Protein 4CDP (pdb70)

InterPro domains:
  IPR007845 Haemin-degrading HemS/ChuX domain [PF05171] (27-155)
  IPR007845 Haemin-degrading HemS/ChuX domain [PF05171] (204-335)
  IPR053733 Heme Transport and Utilization Superfamily [G3DSA:3.40.1570.10] (7-278)
  IPR053733 Heme Transport and Utilization Superfamily [G3DSA:3.40.1570.10] (80-331)
  IPR053733 Heme Transport and Utilization Superfamily [SSF144064] (2-336)

CATH classification: 3.40.1570.10 (+1 more: 3.40.1570.10)

Solvent-accessible surface area: 15833 Å² total; per-residue (Å²): 80,45,111,104,51,35,61,103,28,89,78,12,31,150,121,33,118,74,95,59,20,43,58,0,1,46,84,27,140,28,119,11,0,55,1,3,46,5,5,21,121,62,30,1,90,26,5,104,48,82,28,82,79,0,0,54,13,0,86,67,0,27,50,0,75,0,34,0,38,9,95,42,0,15,0,31,1,39,10,46,0,47,69,37,96,10,128,48,123,42,3,51,0,63,24,77,124,35,0,3,0,57,0,86,16,132,59,21,51,8,14,0,7,4,86,30,138,56,124,76,34,100,89,35,0,0,8,1,1,1,78,22,0,32,7,1,1,25,0,34,17,32,154,107,10,72,82,80,14,2,67,125,5,16,87,137,9,48,22,147,125,39,76,101,37,133,53,131,91,96,151,164,38,81,38,86,55,0,38,114,58,0,111,74,16,81,53,38,156,75,4,152,81,3,9,66,145,43,134,24,82,49,33,93,0,2,102,56,10,40,103,70,12,1,12,106,10,60,64,50,0,0,31,73,1,0,102,34,0,75,129,71,38,16,43,0,40,0,41,0,16,34,96,0,0,28,0,3,11,8,7,55,1,94,34,39,50,110,110,168,60,69,16,4,0,81,20,106,66,3,25,1,47,0,44,65,154,11,11,18,34,0,12,0,0,52,4,21,14,107,40,36,94,10,3,0,0,0,0,3,4,165,106,35,42,54,0,2,23,0,21,6,36,76,70,94,71,72,109,16,43,82,61,0,77,142,8,2,62,92,18,60,138

Radius of gyration: 20.53 Å; Cα contacts (8 Å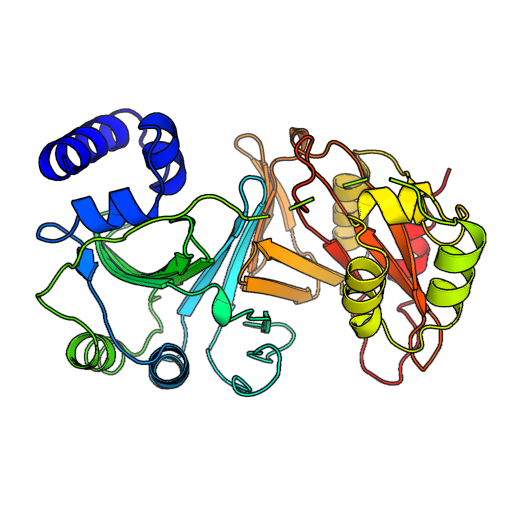, |Δi|>4): 690; chains: 1; bounding box: 56×44×48 Å

Structure (mmCIF, N/CA/C/O backbone):
data_4CDP
#
_entry.id   4CDP
#
_cell.length_a   106.487
_cell.length_b   106.487
_cell.length_c   90.229
_cell.angle_alpha   90.00
_cell.angle_beta   90.00
_cell.angle_gamma   120.00
#
_symmetry.space_group_name_H-M   'H 3'
#
loop_
_entity.id
_entity.type
_entity.pdbx_description
1 polymer 'PUTATIVE HEME/HEMOGLOBIN TRANSPORT PROTEIN'
2 non-polymer 'FORMIC ACID'
3 non-polymer 'PROTOPORPHYRIN IX CONTAINING FE'
4 non-polymer 1,2-ETHANEDIOL
5 water water
#
loop_
_atom_site.group_PDB
_atom_site.id
_atom_site.type_symbol
_atom_site.label_atom_id
_atom_site.label_alt_id
_atom_site.label_comp_id
_atom_site.label_asym_id
_atom_site.label_entity_id
_atom_site.label_seq_id
_atom_site.pdbx_PDB_ins_code
_atom_site.Cartn_x
_atom_site.Cartn_y
_atom_site.Cartn_z
_atom_site.occupancy
_atom_site.B_iso_or_equiv
_atom_site.auth_seq_id
_atom_site.auth_comp_id
_atom_site.auth_asym_id
_atom_site.auth_atom_id
_atom_site.pdbx_PDB_model_num
ATOM 1 N N . GLY A 1 11 ? 0.632 -29.239 11.196 1.00 39.40 -1 GLY A N 1
ATOM 2 C CA . GLY A 1 11 ? 2.037 -28.761 11.218 1.00 36.79 -1 GLY A CA 1
ATOM 3 C C . GLY A 1 11 ? 2.277 -27.558 10.314 1.00 42.52 -1 GLY A C 1
ATOM 4 O O . GLY A 1 11 ? 2.318 -26.391 10.769 1.00 38.97 -1 GLY A O 1
ATOM 5 N N . SER A 1 12 ? 2.464 -27.837 9.032 1.00 54.20 0 SER A N 1
ATOM 6 C CA . SER A 1 12 ? 2.955 -26.813 8.128 1.00 56.60 0 SER A CA 1
ATOM 7 C C . SER A 1 12 ? 1.852 -25.912 7.565 1.00 36.70 0 SER A C 1
ATOM 8 O O . SER A 1 12 ? 2.089 -24.742 7.334 1.00 34.92 0 SER A O 1
ATOM 11 N N . MET A 1 13 ? 0.608 -26.391 7.500 1.00 31.62 1 MET A N 1
ATOM 12 C CA . MET A 1 13 ? -0.466 -25.460 7.173 1.00 48.92 1 MET A CA 1
ATOM 13 C C . MET A 1 13 ? -0.560 -24.479 8.311 1.00 39.93 1 MET A C 1
ATOM 14 O O . MET A 1 13 ? -0.498 -23.267 8.083 1.00 37.49 1 MET A O 1
ATOM 19 N N . ASN A 1 14 ? -0.553 -24.973 9.549 1.00 33.89 2 ASN A N 1
ATOM 20 C CA . ASN A 1 14 ? -0.693 -24.021 10.636 1.00 31.10 2 ASN A CA 1
ATOM 21 C C . ASN A 1 14 ? 0.462 -23.034 10.636 1.00 26.28 2 ASN A C 1
ATOM 22 O O . ASN A 1 14 ? 0.250 -21.840 10.872 1.00 30.54 2 ASN A O 1
ATOM 27 N N . HIS A 1 15 ? 1.674 -23.494 10.302 1.00 23.11 3 HIS A N 1
ATOM 28 C CA . HIS A 1 15 ? 2.812 -22.593 10.232 1.00 23.52 3 HIS A CA 1
ATOM 29 C C . HIS A 1 15 ? 2.632 -21.548 9.152 1.00 24.45 3 HIS A C 1
ATOM 30 O O . HIS A 1 15 ? 2.982 -20.408 9.366 1.00 23.11 3 HIS A O 1
ATOM 37 N N . TYR A 1 16 ? 2.110 -21.947 7.993 1.00 21.71 4 TYR A N 1
ATOM 38 C CA . TYR A 1 16 ? 1.887 -20.988 6.917 1.00 20.49 4 TYR A CA 1
ATOM 39 C C . TYR A 1 16 ? 0.907 -19.853 7.308 1.00 20.62 4 TYR A C 1
ATOM 40 O O . TYR A 1 16 ? 1.220 -18.665 7.145 1.00 20.61 4 TYR A O 1
ATOM 49 N N . THR A 1 17 ? -0.238 -20.247 7.870 1.00 23.50 5 THR A N 1
ATOM 50 C CA . THR A 1 17 ? -1.258 -19.342 8.368 1.00 27.02 5 THR A CA 1
ATOM 51 C C . THR A 1 17 ? -0.679 -18.392 9.399 1.00 20.86 5 THR A C 1
ATOM 52 O O . THR A 1 17 ? -0.972 -17.172 9.413 1.00 24.69 5 THR A O 1
ATOM 56 N N . ARG A 1 18 ? 0.047 -18.967 10.352 1.00 22.62 6 ARG A N 1
ATOM 57 C CA . ARG A 1 18 ? 0.597 -18.166 11.415 1.00 18.93 6 ARG A CA 1
ATOM 58 C C . ARG A 1 18 ? 1.611 -17.169 10.875 1.00 19.34 6 ARG A C 1
ATOM 59 O O . ARG A 1 18 ? 1.692 -16.025 11.358 1.00 22.51 6 ARG A O 1
ATOM 67 N N . TRP A 1 19 ? 2.425 -17.605 9.907 1.00 21.13 7 TRP A N 1
ATOM 68 C CA . TRP A 1 19 ? 3.361 -16.690 9.242 1.00 19.70 7 TRP A CA 1
ATOM 69 C C . TRP A 1 19 ? 2.587 -15.544 8.560 1.00 20.19 7 TRP A C 1
ATOM 70 O O . TRP A 1 19 ? 2.997 -14.402 8.705 1.00 22.89 7 TRP A O 1
ATOM 81 N N . LEU A 1 20 ? 1.453 -15.832 7.915 1.00 20.29 8 LEU A N 1
ATOM 82 C CA . LEU A 1 20 ? 0.668 -14.736 7.266 1.00 25.00 8 LEU A CA 1
ATOM 83 C C . LEU A 1 20 ? 0.167 -13.757 8.326 1.00 25.39 8 LEU A C 1
ATOM 84 O O . LEU A 1 20 ? 0.230 -12.548 8.143 1.00 26.35 8 LEU A O 1
ATOM 89 N N . GLU A 1 21 ? -0.294 -14.282 9.454 1.00 24.94 9 GLU A N 1
ATOM 90 C CA . GLU A 1 21 ? -0.743 -13.433 10.567 1.00 27.12 9 GLU A CA 1
ATOM 91 C C . GLU A 1 21 ? 0.391 -12.576 11.107 1.00 25.18 9 GLU A C 1
ATOM 92 O O . GLU A 1 21 ? 0.229 -11.375 11.343 1.00 30.09 9 GLU A O 1
ATOM 98 N N . LEU A 1 22 ? 1.528 -13.210 11.400 1.00 26.47 10 LEU A N 1
ATOM 99 C CA . LEU A 1 22 ? 2.620 -12.503 12.053 1.00 22.98 10 LEU A CA 1
ATOM 100 C C . LEU A 1 22 ? 3.258 -11.472 11.128 1.00 27.96 10 LEU A C 1
ATOM 101 O O . LEU A 1 22 ? 3.742 -10.430 11.587 1.00 29.73 10 LEU A O 1
ATOM 106 N N . LYS A 1 23 ? 3.259 -11.762 9.830 1.00 27.04 11 LYS A N 1
ATOM 107 C CA . LYS A 1 23 ? 3.824 -10.850 8.833 1.00 28.92 11 LYS A CA 1
ATOM 108 C C . LYS A 1 23 ? 2.997 -9.560 8.748 1.00 37.93 11 LYS A C 1
ATOM 109 O O . LYS A 1 23 ? 3.562 -8.461 8.729 1.00 38.51 11 LYS A O 1
ATOM 111 N N . GLU A 1 24 ? 1.670 -9.704 8.797 1.00 33.66 12 GLU A N 1
ATOM 112 C CA . GLU A 1 24 ? 0.705 -8.580 8.745 1.00 37.44 12 GLU A CA 1
ATOM 113 C C . GLU A 1 24 ? 0.863 -7.738 10.004 1.00 46.33 12 GLU A C 1
ATOM 114 O O . GLU A 1 24 ? 0.759 -6.488 9.971 1.00 52.38 12 GLU A O 1
ATOM 120 N N . GLN A 1 25 ? 1.081 -8.425 11.124 1.00 34.53 13 GLN A N 1
ATOM 121 C CA . GLN A 1 25 ? 1.230 -7.743 12.411 1.00 37.14 13 GLN A CA 1
ATOM 122 C C . GLN A 1 25 ? 2.593 -7.074 12.560 1.00 42.11 13 GLN A C 1
ATOM 123 O O . GLN A 1 25 ? 2.743 -6.148 13.351 1.00 51.88 13 GLN A O 1
ATOM 129 N N . ASN A 1 26 ? 3.592 -7.587 11.846 1.00 39.32 14 ASN A N 1
ATOM 130 C CA . ASN A 1 26 ? 4.976 -7.143 12.012 1.00 40.11 14 ASN A CA 1
ATOM 131 C C . ASN A 1 26 ? 5.617 -6.826 10.652 1.00 45.23 14 ASN A C 1
ATOM 132 O O . ASN A 1 26 ? 6.564 -7.491 10.241 1.00 37.58 14 ASN A O 1
ATOM 137 N N . PRO A 1 27 ? 5.115 -5.797 9.951 1.00 60.93 15 PRO A N 1
ATOM 138 C CA . PRO A 1 27 ? 5.567 -5.548 8.576 1.00 62.86 15 PRO A CA 1
ATOM 139 C C . PRO A 1 27 ? 7.048 -5.230 8.466 1.00 53.09 15 PRO A C 1
ATOM 140 O O . PRO A 1 27 ? 7.629 -5.326 7.384 1.00 57.21 15 PRO A O 1
ATOM 144 N N . GLY A 1 28 ? 7.652 -4.853 9.585 1.00 52.67 16 GLY A N 1
ATOM 145 C CA . GLY A 1 28 ? 9.061 -4.547 9.597 1.00 66.47 16 GLY A CA 1
ATOM 146 C C . GLY A 1 28 ? 9.957 -5.766 9.738 1.00 45.75 16 GLY A C 1
ATOM 147 O O . GLY A 1 28 ? 11.180 -5.685 9.586 1.00 47.08 16 GLY A O 1
ATOM 148 N N . LYS A 1 29 ? 9.348 -6.913 9.997 1.00 36.95 17 LYS A N 1
ATOM 149 C CA . LYS A 1 29 ? 10.122 -8.129 10.294 1.00 29.77 17 LYS A CA 1
ATOM 150 C C . LYS A 1 29 ? 10.131 -9.081 9.117 1.00 28.09 17 LYS A C 1
ATOM 151 O O . LYS A 1 29 ? 9.162 -9.152 8.365 1.00 37.35 17 LYS A O 1
ATOM 157 N N . TYR A 1 30 ? 11.236 -9.803 8.957 1.00 29.60 18 TYR A N 1
ATOM 158 C CA . TYR A 1 30 ? 11.397 -10.672 7.817 1.00 27.91 18 TYR A CA 1
ATOM 159 C C . TYR A 1 30 ? 11.211 -12.140 8.191 1.00 23.88 18 TYR A C 1
ATOM 160 O O . TYR A 1 30 ? 10.980 -12.470 9.360 1.00 21.76 18 TYR A O 1
ATOM 162 N N . ALA A 1 31 ? 11.304 -13.015 7.190 1.00 19.37 19 ALA A N 1
ATOM 163 C CA . ALA A 1 31 ? 11.048 -14.431 7.363 1.00 18.29 19 ALA A CA 1
ATOM 164 C C . ALA A 1 31 ? 11.866 -15.048 8.509 1.00 19.13 19 ALA A C 1
ATOM 165 O O . ALA A 1 31 ? 11.324 -15.805 9.307 1.00 17.56 19 ALA A O 1
ATOM 167 N N . ARG A 1 32 ? 13.146 -14.687 8.616 1.00 17.00 20 ARG A N 1
ATOM 168 C CA . ARG A 1 32 ? 13.984 -15.253 9.669 1.00 17.10 20 ARG A CA 1
ATOM 169 C C . ARG A 1 32 ? 13.434 -14.871 11.042 1.00 17.82 20 ARG A C 1
ATOM 170 O O . ARG A 1 32 ? 13.385 -15.693 11.954 1.00 17.11 20 ARG A O 1
ATOM 178 N N . ASP A 1 33 ? 13.055 -13.606 11.192 1.00 19.61 21 ASP A N 1
ATOM 179 C CA . ASP A 1 33 ? 12.527 -13.119 12.470 1.00 19.56 21 ASP A CA 1
ATOM 180 C C . ASP A 1 33 ? 11.200 -13.752 12.828 1.00 18.44 21 ASP A C 1
ATOM 181 O O . ASP A 1 33 ? 10.934 -14.058 14.001 1.00 18.76 21 ASP A O 1
ATOM 186 N N . ILE A 1 34 ? 10.360 -13.964 11.822 1.00 16.60 22 ILE A N 1
ATOM 187 C CA . ILE A 1 34 ? 9.049 -14.595 12.090 1.00 17.96 22 ILE A CA 1
ATOM 188 C C . ILE A 1 34 ? 9.163 -16.077 12.415 1.00 18.30 22 ILE A C 1
ATOM 189 O O . ILE A 1 34 ? 8.513 -16.563 13.329 1.00 17.77 22 ILE A O 1
ATOM 194 N N . ALA A 1 35 ? 10.077 -16.757 11.741 1.00 16.66 23 ALA A N 1
ATOM 195 C CA . ALA A 1 35 ? 10.419 -18.144 12.121 1.00 15.25 23 ALA A CA 1
ATOM 196 C C . ALA A 1 35 ? 10.875 -18.160 13.573 1.00 16.54 23 ALA A C 1
ATOM 197 O O . ALA A 1 35 ? 10.446 -19.013 14.357 1.00 16.20 23 ALA A O 1
ATOM 199 N N . GLY A 1 36 ? 11.717 -17.182 13.945 1.00 17.09 24 GLY A N 1
ATOM 200 C CA . GLY A 1 36 ? 12.134 -17.069 15.333 1.00 18.78 24 GLY A CA 1
ATOM 201 C C . GLY A 1 36 ? 10.980 -16.889 16.313 1.00 17.02 24 GLY A C 1
ATOM 202 O O . GLY A 1 36 ? 10.971 -17.508 17.391 1.00 18.42 24 GLY A O 1
ATOM 203 N N . LEU A 1 37 ? 10.007 -16.027 15.962 1.00 17.94 25 LEU A N 1
ATOM 204 C CA . LEU A 1 37 ? 8.856 -15.791 16.836 1.00 20.20 25 LEU A CA 1
ATOM 205 C C . LEU A 1 37 ? 8.038 -17.081 16.986 1.00 17.59 25 LEU A C 1
ATOM 206 O O . LEU A 1 37 ? 7.387 -17.300 18.008 1.00 20.63 25 LEU A O 1
ATOM 211 N N . MET A 1 38 ? 8.072 -17.921 15.962 1.00 17.44 26 MET A N 1
ATOM 212 C CA . MET A 1 38 ? 7.322 -19.172 15.963 1.00 16.67 26 MET A CA 1
ATOM 213 C C . MET A 1 38 ? 8.108 -20.320 16.586 1.00 18.76 26 MET A C 1
ATOM 214 O O . MET A 1 38 ? 7.601 -21.452 16.633 1.00 17.92 26 MET A O 1
ATOM 219 N N . ASN A 1 39 ? 9.374 -20.057 16.941 1.00 15.66 27 ASN A N 1
ATOM 220 C CA . ASN A 1 39 ? 10.243 -21.101 17.521 1.00 15.98 27 ASN A CA 1
ATOM 221 C C . ASN A 1 39 ? 10.459 -22.254 16.577 1.00 15.28 27 ASN A C 1
ATOM 222 O O . ASN A 1 39 ? 10.612 -23.413 17.011 1.00 16.53 27 ASN A O 1
ATOM 227 N N . ILE A 1 40 ? 10.539 -21.937 15.283 1.00 14.59 28 ILE A N 1
ATOM 228 C CA . ILE A 1 40 ? 10.856 -22.930 14.265 1.00 14.01 28 ILE A CA 1
ATOM 229 C C . ILE A 1 40 ? 12.073 -22.462 13.461 1.00 13.66 28 ILE A C 1
ATOM 230 O O . ILE A 1 40 ? 12.493 -21.284 13.547 1.00 15.73 28 ILE A O 1
ATOM 235 N N . ARG A 1 41 ? 12.733 -23.403 12.786 1.00 15.09 29 ARG A N 1
ATOM 236 C CA . ARG A 1 41 ? 13.883 -23.036 11.966 1.00 13.73 29 ARG A CA 1
ATOM 237 C C . ARG A 1 41 ? 13.405 -22.433 10.665 1.00 12.99 29 ARG A C 1
ATOM 238 O O . ARG A 1 41 ? 12.314 -22.738 10.204 1.00 14.27 29 ARG A O 1
ATOM 246 N N . GLU A 1 42 ? 14.217 -21.588 10.044 1.00 12.90 30 GLU A N 1
ATOM 247 C CA . GLU A 1 42 ? 13.737 -20.880 8.853 1.00 13.69 30 GLU A CA 1
ATOM 248 C C . GLU A 1 42 ? 13.431 -21.863 7.703 1.00 13.65 30 GLU A C 1
ATOM 249 O O . GLU A 1 42 ? 12.505 -21.612 6.908 1.00 14.46 30 GLU A O 1
ATOM 255 N N . ALA A 1 43 ? 14.187 -22.965 7.583 1.00 14.05 31 ALA A N 1
ATOM 256 C CA . ALA A 1 43 ? 13.910 -23.925 6.520 1.00 14.18 31 ALA A CA 1
ATOM 257 C C . ALA A 1 43 ? 12.478 -24.498 6.720 1.00 12.91 31 ALA A C 1
ATOM 258 O O . ALA A 1 43 ? 11.807 -24.857 5.727 1.00 14.40 31 ALA A O 1
ATOM 260 N N . GLU A 1 44 ? 12.007 -24.581 7.971 1.00 13.59 32 GLU A N 1
ATOM 261 C CA . GLU A 1 44 ? 10.645 -25.086 8.242 1.00 13.55 32 GLU A CA 1
ATOM 262 C C . GLU A 1 44 ? 9.604 -24.087 7.755 1.00 13.99 32 GLU A C 1
ATOM 263 O O . GLU A 1 44 ? 8.497 -24.482 7.340 1.00 15.35 32 GLU A 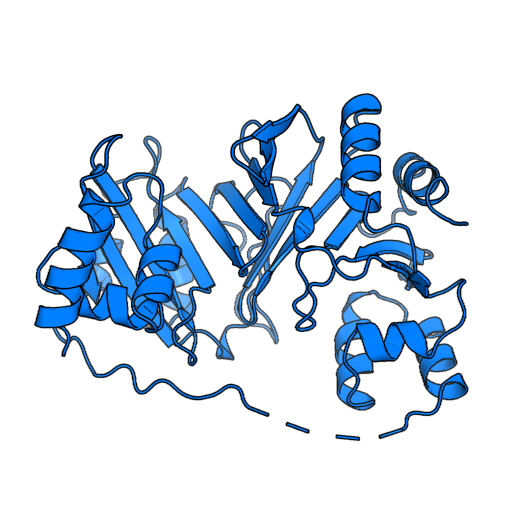O 1
ATOM 269 N N . LEU A 1 45 ? 9.935 -22.807 7.781 1.00 14.02 33 LEU A N 1
ATOM 270 C CA . LEU A 1 45 ? 8.994 -21.798 7.265 1.00 14.88 33 LEU A CA 1
ATOM 271 C C . LEU A 1 45 ? 8.957 -21.845 5.734 1.00 14.38 33 LEU A C 1
ATOM 272 O O . LEU A 1 45 ? 7.882 -21.823 5.129 1.00 15.94 33 LEU A O 1
ATOM 277 N N . ALA A 1 46 ? 10.125 -21.996 5.102 1.00 14.30 34 ALA A N 1
ATOM 278 C CA . ALA A 1 46 ? 10.158 -22.202 3.658 1.00 14.51 34 ALA A CA 1
ATOM 279 C C . ALA A 1 46 ? 9.344 -23.451 3.280 1.00 14.40 34 ALA A C 1
ATOM 280 O O . ALA A 1 46 ? 8.557 -23.432 2.324 1.00 15.93 34 ALA A O 1
ATOM 282 N N . PHE A 1 47 ? 9.544 -24.523 4.041 1.00 14.75 35 PHE A N 1
ATOM 283 C CA . PHE A 1 47 ? 8.824 -25.784 3.785 1.00 13.94 35 PHE A CA 1
ATOM 284 C C . PHE A 1 47 ? 7.302 -25.549 3.854 1.00 14.40 35 PHE A C 1
ATOM 285 O O . PHE A 1 47 ? 6.550 -26.066 3.000 1.00 17.43 35 PHE A O 1
ATOM 293 N N . ALA A 1 48 ? 6.845 -24.810 4.869 1.00 14.22 36 ALA A N 1
ATOM 294 C CA . ALA A 1 48 ? 5.413 -24.525 5.066 1.00 15.39 36 ALA A CA 1
ATOM 295 C C . ALA A 1 48 ? 4.851 -23.679 3.916 1.00 17.01 36 ALA A C 1
ATOM 296 O O . ALA A 1 48 ? 3.648 -23.744 3.610 1.00 17.70 36 ALA A O 1
ATOM 298 N N . ARG A 1 49 ? 5.719 -22.908 3.257 1.00 17.44 37 ARG A N 1
ATOM 299 C CA . ARG A 1 49 ? 5.276 -22.044 2.171 1.00 15.88 37 ARG A CA 1
ATOM 300 C C . ARG A 1 49 ? 5.181 -22.759 0.828 1.00 16.04 37 ARG A C 1
ATOM 301 O O . ARG A 1 49 ? 4.603 -22.213 -0.110 1.00 16.98 37 ARG A O 1
ATOM 309 N N . VAL A 1 50 ? 5.651 -24.002 0.762 1.00 16.48 38 VAL A N 1
ATOM 310 C CA . VAL A 1 50 ? 5.439 -24.814 -0.442 1.00 17.88 38 VAL A CA 1
ATOM 311 C C . VAL A 1 50 ? 3.924 -25.030 -0.646 1.00 18.10 38 VAL A C 1
ATOM 312 O O . VAL A 1 50 ? 3.199 -25.220 0.319 1.00 20.23 38 VAL A O 1
ATOM 316 N N . THR A 1 51 ? 3.488 -24.988 -1.909 1.00 18.64 39 THR A N 1
ATOM 317 C CA . THR A 1 51 ? 2.076 -24.957 -2.353 1.00 20.42 39 THR A CA 1
ATOM 318 C C . THR A 1 51 ? 1.482 -23.557 -2.289 1.00 20.79 39 THR A C 1
ATOM 319 O O . THR A 1 51 ? 0.334 -23.360 -2.667 1.00 24.89 39 THR A O 1
ATOM 323 N N . HIS A 1 52 ? 2.262 -22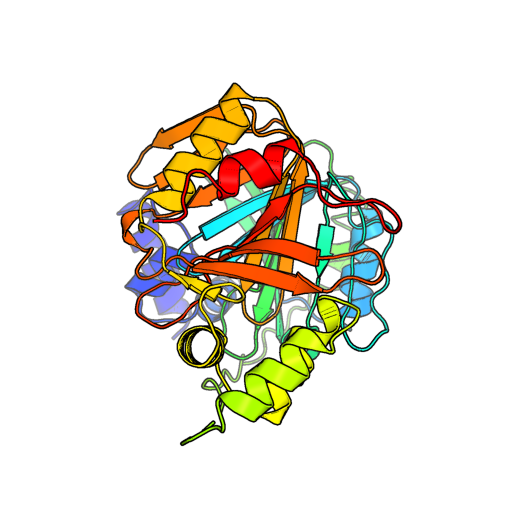.597 -1.790 1.00 19.95 40 HIS A N 1
ATOM 324 C CA . HIS A 1 52 ? 1.794 -21.221 -1.692 1.00 19.34 40 HIS A CA 1
ATOM 325 C C . HIS A 1 52 ? 2.707 -20.314 -2.506 1.00 19.06 40 HIS A C 1
ATOM 326 O O . HIS A 1 52 ? 2.419 -20.041 -3.680 1.00 25.58 40 HIS A O 1
ATOM 333 N N . ASP A 1 53 ? 3.832 -19.909 -1.928 1.00 18.06 41 ASP A N 1
ATOM 334 C CA . ASP A 1 53 ? 4.785 -19.063 -2.642 1.00 16.77 41 ASP A CA 1
ATOM 335 C C . ASP A 1 53 ? 6.225 -19.580 -2.606 1.00 14.71 41 ASP A C 1
ATOM 336 O O . ASP A 1 53 ? 7.173 -18.872 -2.968 1.00 16.81 41 ASP A O 1
ATOM 341 N N . ALA A 1 54 ? 6.374 -20.867 -2.279 1.00 16.31 42 ALA A N 1
ATOM 342 C CA . ALA A 1 54 ? 7.691 -21.542 -2.338 1.00 16.27 42 ALA A CA 1
ATOM 343 C C . ALA A 1 54 ? 7.579 -22.827 -3.141 1.00 15.18 42 ALA A C 1
ATOM 344 O O . ALA A 1 54 ? 6.494 -23.446 -3.211 1.00 16.51 42 ALA A O 1
ATOM 346 N N . TRP A 1 55 ? 8.718 -23.262 -3.676 1.00 15.32 43 TRP A N 1
ATOM 347 C CA . TRP A 1 55 ? 8.832 -24.512 -4.426 1.00 16.60 43 TRP A CA 1
ATOM 348 C C . TRP A 1 55 ? 10.114 -25.188 -3.950 1.00 15.66 43 TRP A C 1
ATOM 349 O O . TRP A 1 55 ? 11.167 -24.558 -3.864 1.00 15.89 43 TRP A O 1
ATOM 360 N N . ARG A 1 56 ? 10.041 -26.473 -3.649 1.00 15.46 44 ARG A N 1
ATOM 361 C CA . ARG A 1 56 ? 11.241 -27.218 -3.273 1.00 13.97 44 ARG A CA 1
ATOM 362 C C . ARG A 1 56 ? 12.119 -27.373 -4.513 1.00 15.58 44 ARG A C 1
ATOM 363 O O . ARG A 1 56 ? 11.616 -27.575 -5.633 1.00 15.36 44 ARG A O 1
ATOM 371 N N . MET A 1 57 ? 13.440 -27.344 -4.307 1.00 14.71 45 MET A N 1
ATOM 372 C CA . MET A 1 57 ? 14.390 -27.672 -5.368 1.00 14.33 45 MET A CA 1
ATOM 373 C C . MET A 1 57 ? 15.241 -28.870 -4.964 1.00 15.74 45 MET A C 1
ATOM 374 O O . MET A 1 57 ? 15.416 -29.148 -3.788 1.00 18.76 45 MET A O 1
ATOM 379 N N . HIS A 1 58 ? 15.746 -29.574 -5.958 1.00 15.59 46 HIS A N 1
ATOM 380 C CA A HIS A 1 58 ? 16.614 -30.731 -5.735 0.50 17.17 46 HIS A CA 1
ATOM 381 C CA B HIS A 1 58 ? 16.657 -30.679 -5.676 0.50 16.93 46 HIS A CA 1
ATOM 382 C C . HIS A 1 58 ? 17.737 -30.746 -6.756 1.00 17.68 46 HIS A C 1
ATOM 383 O O . HIS A 1 58 ? 17.630 -30.132 -7.817 1.00 25.06 46 HIS A O 1
ATOM 396 N N . GLY A 1 59 ? 18.811 -31.437 -6.430 1.00 18.53 47 GLY A N 1
ATOM 397 C CA . GLY A 1 59 ? 19.924 -31.608 -7.339 1.00 19.17 47 GLY A CA 1
ATOM 398 C C . GLY A 1 59 ? 21.251 -31.506 -6.621 1.00 17.12 47 GLY A C 1
ATOM 399 O O . GLY A 1 59 ? 21.338 -31.083 -5.465 1.00 19.01 47 GLY A O 1
ATOM 400 N N . ASP A 1 60 ? 22.298 -31.879 -7.336 1.00 15.81 48 ASP A N 1
ATOM 401 C CA . ASP A 1 60 ? 23.651 -31.781 -6.788 1.00 17.75 48 ASP A CA 1
ATOM 402 C C . ASP A 1 60 ? 23.970 -30.313 -6.505 1.00 16.92 48 ASP A C 1
ATOM 403 O O . ASP A 1 60 ? 23.757 -29.439 -7.361 1.00 16.25 48 ASP A O 1
ATOM 408 N N . ILE A 1 61 ? 24.354 -30.018 -5.264 1.00 15.98 49 ILE A N 1
ATOM 409 C CA . ILE A 1 61 ? 24.521 -28.612 -4.872 1.00 17.05 49 ILE A CA 1
ATOM 410 C C . ILE A 1 61 ? 25.537 -27.892 -5.765 1.00 15.60 49 ILE A C 1
ATOM 411 O O . ILE A 1 61 ? 25.308 -26.743 -6.157 1.00 15.84 49 ILE A O 1
ATOM 416 N N . ARG A 1 62 ? 26.645 -28.553 -6.119 1.00 16.81 50 ARG A N 1
ATOM 417 C CA . ARG A 1 62 ? 27.595 -27.908 -7.010 1.00 15.83 50 ARG A CA 1
ATOM 418 C C . ARG A 1 62 ? 27.020 -27.609 -8.396 1.00 15.90 50 ARG A C 1
ATOM 419 O O . ARG A 1 62 ? 27.381 -26.616 -9.028 1.00 16.98 50 ARG A O 1
ATOM 427 N N . GLU A 1 63 ? 26.161 -28.505 -8.884 1.00 16.37 51 GLU A N 1
ATOM 428 C CA . GLU A 1 63 ? 25.544 -28.304 -10.183 1.00 16.01 51 GLU A CA 1
ATOM 429 C C . GLU A 1 63 ? 24.560 -27.114 -10.138 1.00 14.58 51 GLU A C 1
ATOM 430 O O . GLU A 1 63 ? 24.451 -26.353 -11.090 1.00 15.34 51 GLU A O 1
ATOM 436 N N . ILE A 1 64 ? 23.842 -26.979 -9.038 1.00 14.59 52 ILE A N 1
ATOM 437 C CA . ILE A 1 64 ? 22.934 -25.834 -8.878 1.00 15.47 52 ILE A CA 1
ATOM 438 C C . ILE A 1 64 ? 23.756 -24.533 -8.829 1.00 15.00 52 ILE A C 1
ATOM 439 O O . ILE A 1 64 ? 23.444 -23.551 -9.517 1.00 14.92 52 ILE A O 1
ATOM 444 N N . LEU A 1 65 ? 24.800 -24.530 -8.019 1.00 14.84 53 LEU A N 1
ATOM 445 C CA . LEU A 1 65 ? 25.638 -23.341 -7.910 1.00 13.66 53 LEU A CA 1
ATOM 446 C C . LEU A 1 65 ? 26.283 -22.982 -9.252 1.00 14.45 53 LEU A C 1
ATOM 447 O O . LEU A 1 65 ? 26.281 -21.802 -9.664 1.00 15.46 53 LEU A O 1
ATOM 452 N N . ALA A 1 66 ? 26.756 -23.990 -9.971 1.00 14.56 54 ALA A N 1
ATOM 453 C CA . ALA A 1 66 ? 27.319 -23.741 -11.294 1.00 15.62 54 ALA A CA 1
ATOM 454 C C . ALA A 1 66 ? 26.282 -23.169 -12.237 1.00 15.86 54 ALA A C 1
ATOM 455 O O . ALA A 1 66 ? 26.593 -22.294 -13.052 1.00 16.11 54 ALA A O 1
ATOM 457 N N . ALA A 1 67 ? 25.041 -23.660 -12.134 1.00 14.57 55 ALA A N 1
ATOM 458 C CA . ALA A 1 67 ? 23.947 -23.156 -12.977 1.00 15.89 55 ALA A CA 1
ATOM 459 C C . ALA A 1 67 ? 23.663 -21.666 -12.726 1.00 15.93 55 ALA A C 1
ATOM 460 O O . ALA A 1 67 ? 23.242 -20.942 -13.649 1.00 16.02 55 ALA A O 1
ATOM 462 N N . LEU A 1 68 ? 23.927 -21.190 -11.513 1.00 14.61 56 LEU A N 1
ATOM 463 C CA . LEU A 1 68 ? 23.681 -19.772 -11.217 1.00 15.61 56 LEU A CA 1
ATOM 464 C C . LEU A 1 68 ? 24.552 -18.840 -12.052 1.00 14.96 56 LEU A C 1
ATOM 465 O O . LEU A 1 68 ? 24.206 -17.664 -12.213 1.00 17.06 56 LEU A O 1
ATOM 470 N N . GLU A 1 69 ? 25.708 -19.316 -12.540 1.00 15.79 57 GLU A N 1
ATOM 471 C CA . GLU A 1 69 ? 26.526 -18.477 -13.411 1.00 16.54 57 GLU A CA 1
ATOM 472 C C . GLU A 1 69 ? 25.715 -18.009 -14.634 1.00 18.42 57 GLU A C 1
ATOM 473 O O . GLU A 1 69 ? 25.949 -16.912 -15.176 1.00 19.80 57 GLU A O 1
ATOM 479 N N . SER A 1 70 ? 24.738 -18.824 -15.066 1.00 16.25 58 SER A N 1
ATOM 480 C CA . SER A 1 70 ? 24.003 -18.487 -16.309 1.00 18.17 58 SER A CA 1
ATOM 481 C C . SER A 1 70 ? 23.019 -17.318 -16.120 1.00 17.67 58 SER A C 1
ATOM 482 O O . SER A 1 70 ? 22.551 -16.755 -17.110 1.00 19.71 58 SER A O 1
ATOM 485 N N . VAL A 1 71 ? 22.693 -16.955 -14.871 1.00 15.87 59 VAL A N 1
ATOM 486 C CA . VAL A 1 71 ? 21.629 -15.954 -14.673 1.00 16.45 59 VAL A CA 1
ATOM 487 C C . VAL A 1 71 ? 22.148 -14.512 -14.650 1.00 17.88 59 VAL A C 1
ATOM 488 O O . VAL A 1 71 ? 21.367 -13.577 -14.649 1.00 19.58 59 VAL A O 1
ATOM 492 N N . GLY A 1 72 ? 23.458 -14.330 -14.589 1.00 16.78 60 GLY A N 1
ATOM 493 C CA . GLY A 1 72 ? 24.012 -12.968 -14.516 1.00 17.86 60 GLY A CA 1
ATOM 494 C C . GLY A 1 72 ? 23.858 -12.349 -13.137 1.00 16.62 60 GLY A C 1
ATOM 495 O O . GLY A 1 72 ? 24.033 -13.005 -12.098 1.00 16.84 60 GLY A O 1
ATOM 496 N N . GLU A 1 73 ? 23.557 -11.059 -13.111 1.00 16.36 61 GLU A N 1
ATOM 497 C CA . GLU A 1 73 ? 23.513 -10.351 -11.844 1.00 17.15 61 GLU A CA 1
ATOM 498 C C . GLU A 1 73 ? 22.503 -10.944 -10.880 1.00 15.14 61 GLU A C 1
ATOM 499 O O . GLU A 1 73 ? 21.367 -11.289 -11.280 1.00 18.85 61 GLU A O 1
ATOM 505 N N . THR A 1 74 ? 22.884 -10.995 -9.612 1.00 14.60 62 THR A N 1
ATOM 506 C CA . THR A 1 74 ? 21.984 -11.379 -8.512 1.00 14.85 62 THR A CA 1
ATOM 507 C C . THR A 1 74 ? 22.314 -10.488 -7.335 1.00 14.56 62 THR A C 1
ATOM 508 O O . THR A 1 74 ? 23.315 -9.738 -7.371 1.00 15.48 62 THR A O 1
ATOM 512 N N . LYS A 1 75 ? 21.445 -10.499 -6.337 1.00 14.43 63 LYS A N 1
ATOM 513 C CA . LYS A 1 75 ? 21.750 -9.866 -5.052 1.00 15.85 63 LYS A CA 1
ATOM 514 C C . LYS A 1 75 ? 21.736 -10.976 -4.017 1.00 13.66 63 LYS A C 1
ATOM 515 O O . LYS A 1 75 ? 20.694 -11.644 -3.791 1.00 15.92 63 LYS A O 1
ATOM 521 N N . CYS A 1 76 ? 22.898 -11.200 -3.416 1.00 14.17 64 CYS A N 1
ATOM 522 C CA . CYS A 1 76 ? 23.065 -12.273 -2.430 1.00 13.77 64 CYS A CA 1
ATOM 523 C C . CYS A 1 76 ? 23.131 -11.806 -0.994 1.00 13.86 64 CYS A C 1
ATOM 524 O O . CYS A 1 76 ? 23.792 -10.809 -0.654 1.00 16.17 64 CYS A O 1
ATOM 527 N N . ILE A 1 77 ? 22.358 -12.490 -0.149 1.00 14.51 65 ILE A N 1
ATOM 528 C CA . ILE A 1 77 ? 22.345 -12.147 1.243 1.00 14.79 65 ILE A CA 1
ATOM 529 C C . ILE A 1 77 ? 22.890 -13.336 2.028 1.00 12.31 65 ILE A C 1
ATOM 530 O O . ILE A 1 77 ? 22.364 -14.441 1.931 1.00 13.55 65 ILE A O 1
ATOM 535 N N . CYS A 1 78 ? 23.915 -13.075 2.823 1.00 14.45 66 CYS A N 1
ATOM 536 C CA . CYS A 1 78 ? 24.495 -14.073 3.701 1.00 13.64 66 CYS A CA 1
ATOM 537 C C . CYS A 1 78 ? 24.483 -13.446 5.078 1.00 12.27 66 CYS A C 1
ATOM 538 O O . CYS A 1 78 ? 24.907 -12.314 5.237 1.00 13.40 66 CYS A O 1
ATOM 541 N N . ARG A 1 79 ? 24.051 -14.196 6.095 1.00 11.43 67 ARG A N 1
ATOM 542 C CA . ARG A 1 79 ? 23.956 -13.615 7.421 1.00 11.76 67 ARG A CA 1
ATOM 543 C C . ARG A 1 79 ? 24.145 -14.609 8.544 1.00 11.75 67 ARG A C 1
ATOM 544 O O . ARG A 1 79 ? 24.153 -15.838 8.344 1.00 12.64 67 ARG A O 1
ATOM 552 N N . ASN A 1 80 ? 24.326 -14.068 9.730 1.00 12.61 68 ASN A N 1
ATOM 553 C CA . ASN A 1 80 ? 24.131 -14.816 10.963 1.00 12.27 68 ASN A CA 1
ATOM 554 C C . ASN A 1 80 ? 23.081 -14.063 11.785 1.00 12.82 68 ASN A C 1
ATOM 555 O O . ASN A 1 80 ? 22.412 -13.141 11.261 1.00 14.27 68 ASN A O 1
ATOM 560 N N . GLU A 1 81 ? 22.878 -14.441 13.039 1.00 13.24 69 GLU A N 1
ATOM 561 C CA . GLU A 1 81 ? 21.820 -13.808 13.820 1.00 15.02 69 GLU A CA 1
ATOM 562 C C . GLU A 1 81 ? 22.042 -12.280 13.956 1.00 15.62 69 GLU A C 1
ATOM 563 O O . GLU A 1 81 ? 21.079 -11.494 14.030 1.00 17.24 69 GLU A O 1
ATOM 569 N N . TYR A 1 82 ? 23.305 -11.851 13.880 1.00 14.35 70 TYR A N 1
ATOM 570 C CA . TYR A 1 82 ? 23.673 -10.504 14.356 1.00 13.81 70 TYR A CA 1
ATOM 571 C C . TYR A 1 82 ? 24.171 -9.572 13.264 1.00 12.87 70 TYR A C 1
ATOM 572 O O . TYR A 1 82 ? 24.337 -8.383 13.506 1.00 15.56 70 TYR A O 1
ATOM 581 N N . ALA A 1 83 ? 24.440 -10.110 12.086 1.00 12.67 71 ALA A N 1
ATOM 582 C CA . ALA A 1 83 ? 24.980 -9.324 10.989 1.00 13.05 71 ALA A CA 1
ATOM 583 C C . ALA A 1 83 ? 24.480 -9.859 9.669 1.00 13.36 71 ALA A C 1
ATOM 584 O O . ALA A 1 83 ? 24.427 -11.058 9.464 1.00 12.95 71 ALA A O 1
ATOM 586 N N . VAL A 1 84 ? 24.127 -8.936 8.785 1.00 12.96 72 VAL A N 1
ATOM 587 C CA . VAL A 1 84 ? 23.549 -9.256 7.495 1.00 13.35 72 VAL A CA 1
ATOM 588 C C . VAL A 1 84 ? 24.407 -8.612 6.401 1.00 12.97 72 VAL A C 1
ATOM 589 O O . VAL A 1 84 ? 24.703 -7.416 6.468 1.00 13.92 72 VAL A O 1
ATOM 593 N N . HIS A 1 85 ? 24.793 -9.395 5.401 1.00 12.93 73 HIS A N 1
ATOM 594 C CA . HIS A 1 85 ? 25.753 -8.967 4.394 1.00 12.30 73 HIS A CA 1
ATOM 595 C C . HIS A 1 85 ? 25.044 -9.137 3.036 1.00 13.04 73 HIS A C 1
ATOM 596 O O . HIS A 1 85 ? 24.587 -10.234 2.709 1.00 14.01 73 HIS A O 1
ATOM 603 N N . GLU A 1 86 ? 24.867 -8.035 2.311 1.00 13.78 74 GLU A N 1
ATOM 604 C CA . GLU A 1 86 ? 24.163 -8.080 1.037 1.00 13.59 74 GLU A CA 1
ATOM 605 C C . GLU A 1 86 ? 25.102 -7.606 -0.053 1.00 13.79 74 GLU A C 1
ATOM 606 O O . GLU A 1 86 ? 25.647 -6.500 0.048 1.00 15.76 74 GLU A O 1
ATOM 612 N N . GLN A 1 87 ? 25.259 -8.399 -1.112 1.00 13.55 75 GLN A N 1
ATOM 613 C CA . GLN A 1 87 ? 26.221 -8.073 -2.171 1.00 14.55 75 GLN A CA 1
ATOM 614 C C . GLN A 1 87 ? 25.583 -8.331 -3.530 1.00 14.06 75 GLN A C 1
ATOM 615 O O . GLN A 1 87 ? 25.066 -9.431 -3.794 1.00 14.91 75 GLN A O 1
ATOM 621 N N . VAL A 1 88 ? 25.633 -7.326 -4.416 1.00 14.88 76 VAL A N 1
ATOM 622 C CA . VAL A 1 88 ? 25.194 -7.501 -5.800 1.00 14.80 76 VAL A CA 1
ATOM 623 C C . VAL A 1 88 ? 26.396 -8.023 -6.625 1.00 15.91 76 VAL A C 1
ATOM 624 O O . VAL A 1 88 ? 27.520 -7.514 -6.508 1.00 16.73 76 VAL A O 1
ATOM 628 N N . GLY A 1 89 ? 26.177 -9.046 -7.444 1.00 14.72 77 GLY A N 1
ATOM 629 C CA . GLY A 1 89 ? 27.261 -9.541 -8.281 1.00 14.64 77 GLY A CA 1
ATOM 630 C C . GLY A 1 89 ? 26.888 -10.856 -8.950 1.00 15.04 77 GLY A C 1
ATOM 631 O O . GLY A 1 89 ? 25.714 -11.230 -8.990 1.00 16.73 77 GLY A O 1
ATOM 632 N N . THR A 1 90 ? 27.883 -11.534 -9.504 1.00 16.28 78 THR A N 1
ATOM 633 C CA . THR A 1 90 ? 27.660 -12.704 -10.348 1.00 15.61 78 THR A CA 1
ATOM 634 C C . THR A 1 90 ? 28.360 -13.927 -9.810 1.00 15.69 78 THR A C 1
ATOM 635 O O . THR A 1 90 ? 29.444 -13.823 -9.203 1.00 16.01 78 THR A O 1
ATOM 639 N N . PHE A 1 91 ? 27.761 -15.094 -10.079 1.00 14.31 79 PHE A N 1
ATOM 640 C CA . PHE A 1 91 ? 28.358 -16.387 -9.693 1.00 15.24 79 PHE A CA 1
ATOM 641 C C . PHE A 1 91 ? 29.425 -16.820 -10.705 1.00 15.57 79 PHE A C 1
ATOM 642 O O . PHE A 1 91 ? 29.346 -17.907 -11.295 1.00 16.72 79 PHE A O 1
ATOM 650 N N . THR A 1 92 ? 30.410 -15.945 -10.897 1.00 17.14 80 THR A N 1
ATOM 651 C CA . THR A 1 92 ? 31.538 -16.199 -11.802 1.00 17.30 80 THR A CA 1
ATOM 652 C C . THR A 1 92 ? 32.772 -16.698 -11.038 1.00 15.45 80 THR A C 1
ATOM 653 O O . THR A 1 92 ? 32.837 -16.611 -9.796 1.00 15.89 80 THR A O 1
ATOM 657 N N . ASN A 1 93 ? 33.738 -17.241 -11.785 1.00 17.68 81 ASN A N 1
ATOM 658 C CA A ASN A 1 93 ? 35.001 -17.722 -11.220 0.47 18.02 81 ASN A CA 1
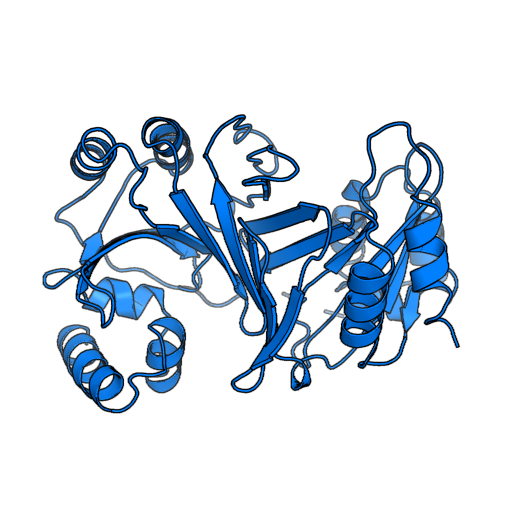ATOM 659 C CA B ASN A 1 93 ? 35.013 -17.676 -11.190 0.53 18.53 81 ASN A CA 1
ATOM 660 C C . ASN A 1 93 ? 34.796 -18.684 -10.057 1.00 16.40 81 ASN A C 1
ATOM 661 O O . ASN A 1 93 ? 35.301 -18.500 -8.938 1.00 16.76 81 ASN A O 1
ATOM 670 N N . GLN A 1 94 ? 34.031 -19.733 -10.340 1.00 17.72 82 GLN A N 1
ATOM 671 C CA . GLN A 1 94 ? 33.746 -20.771 -9.352 1.00 17.71 82 GLN A CA 1
ATOM 672 C C . GLN A 1 94 ? 34.881 -21.766 -9.247 1.00 17.06 82 GLN A C 1
ATOM 673 O O . GLN A 1 94 ? 35.423 -22.195 -10.271 1.00 19.26 82 GLN A O 1
ATOM 679 N N . HIS A 1 95 ? 35.183 -22.165 -8.014 1.00 15.92 83 HIS A N 1
ATOM 680 C CA . HIS A 1 95 ? 36.112 -23.257 -7.725 1.00 17.39 83 HIS A CA 1
ATOM 681 C C . HIS A 1 95 ? 35.531 -24.037 -6.578 1.00 17.44 83 HIS A C 1
ATOM 682 O O . HIS A 1 95 ? 35.920 -23.838 -5.423 1.00 17.80 83 HIS A O 1
ATOM 689 N N . LEU A 1 96 ? 34.577 -24.930 -6.895 1.00 18.93 84 LEU A N 1
ATOM 690 C CA . LEU A 1 96 ? 33.774 -25.546 -5.854 1.00 17.66 84 LEU A CA 1
ATOM 691 C C . LEU A 1 96 ? 34.300 -26.888 -5.396 1.00 19.96 84 LEU A C 1
ATOM 692 O O . LEU A 1 96 ? 33.674 -27.511 -4.522 1.00 22.23 84 LEU A O 1
ATOM 697 N N . ASN A 1 97 ? 35.386 -27.388 -5.991 1.00 21.33 85 ASN A N 1
ATOM 698 C CA . ASN A 1 97 ? 35.642 -28.828 -5.871 1.00 25.14 85 ASN A CA 1
ATOM 699 C C . ASN A 1 97 ? 36.632 -29.188 -4.783 1.00 29.61 85 ASN A C 1
ATOM 700 O O . ASN A 1 97 ? 36.970 -30.376 -4.622 1.00 34.26 85 ASN A O 1
ATOM 705 N N . GLY A 1 98 ? 37.209 -28.194 -4.122 1.00 28.04 86 GLY A N 1
ATOM 706 C CA . GLY A 1 98 ? 38.303 -28.486 -3.201 1.00 37.80 86 GLY A CA 1
ATOM 707 C C . GLY A 1 98 ? 37.774 -28.903 -1.839 1.00 37.57 86 GLY A C 1
ATOM 708 O O . GLY A 1 98 ? 36.574 -29.173 -1.683 1.00 30.67 86 GLY A O 1
ATOM 709 N N . HIS A 1 99 ? 38.646 -28.832 -0.834 1.00 33.32 87 HIS A N 1
ATOM 710 C CA . HIS A 1 99 ? 38.253 -29.031 0.570 1.00 31.14 87 HIS A CA 1
ATOM 711 C C . HIS A 1 99 ? 37.124 -28.096 0.995 1.00 28.46 87 HIS A C 1
ATOM 712 O O . HIS A 1 99 ? 36.211 -28.477 1.722 1.00 41.09 87 HIS A O 1
ATOM 714 N N . ALA A 1 100 ? 37.221 -26.847 0.581 1.00 24.64 88 ALA A N 1
ATOM 715 C CA . ALA A 1 100 ? 36.117 -25.909 0.747 1.00 23.67 88 ALA A CA 1
ATOM 716 C C . ALA A 1 100 ? 35.950 -25.245 -0.598 1.00 22.07 88 ALA A C 1
ATOM 717 O O . ALA A 1 100 ? 36.847 -25.328 -1.451 1.00 26.70 88 ALA A O 1
ATOM 719 N N . GLY A 1 101 ? 34.765 -24.685 -0.833 1.00 21.26 89 GLY A N 1
ATOM 720 C CA . GLY A 1 101 ? 34.479 -24.138 -2.138 1.00 21.21 89 GLY A CA 1
ATOM 721 C C . GLY A 1 101 ? 34.685 -22.633 -2.125 1.00 16.26 89 GLY A C 1
ATOM 722 O O . GLY A 1 101 ? 34.665 -21.958 -1.071 1.00 19.00 89 GLY A O 1
ATOM 723 N N . LEU A 1 102 ? 34.950 -22.089 -3.297 1.00 18.03 90 LEU A N 1
ATOM 724 C CA . LEU A 1 102 ? 34.934 -20.640 -3.385 1.00 20.10 90 LEU A CA 1
ATOM 725 C C . LEU A 1 102 ? 34.375 -20.102 -4.685 1.00 17.95 90 LEU A C 1
ATOM 726 O O . LEU A 1 102 ? 34.387 -20.782 -5.735 1.00 19.61 90 LEU A O 1
ATOM 731 N N . ILE A 1 103 ? 33.826 -18.898 -4.585 1.00 17.29 91 ILE A N 1
ATOM 732 C CA . ILE A 1 103 ? 33.357 -18.168 -5.752 1.00 17.46 91 ILE A CA 1
ATOM 733 C C . ILE A 1 103 ? 34.101 -16.843 -5.661 1.00 15.14 91 ILE A C 1
ATOM 734 O O . ILE A 1 103 ? 33.923 -16.113 -4.702 1.00 16.19 91 ILE A O 1
ATOM 739 N N . LEU A 1 104 ? 35.135 -16.725 -6.496 1.00 16.22 92 LEU A N 1
ATOM 740 C CA . LEU A 1 104 ? 36.215 -15.777 -6.249 1.00 15.56 92 LEU A CA 1
ATOM 741 C C . LEU A 1 104 ? 36.095 -14.524 -7.117 1.00 15.20 92 LEU A C 1
ATOM 742 O O . LEU A 1 104 ? 36.473 -14.521 -8.302 1.00 16.93 92 LEU A O 1
ATOM 747 N N . ASN A 1 105 ? 35.526 -13.483 -6.528 1.00 14.31 93 ASN A N 1
ATOM 748 C CA . ASN A 1 105 ? 35.377 -12.189 -7.238 1.00 15.79 93 ASN A CA 1
ATOM 749 C C . ASN A 1 105 ? 35.605 -11.057 -6.240 1.00 16.71 93 ASN A C 1
ATOM 750 O O . ASN A 1 105 ? 34.636 -10.458 -5.731 1.00 15.46 93 ASN A O 1
ATOM 755 N N . PRO A 1 106 ? 36.880 -10.770 -5.932 1.00 14.96 94 PRO A N 1
ATOM 756 C CA . PRO A 1 106 ? 37.188 -9.703 -4.985 1.00 15.67 94 PRO A CA 1
ATOM 757 C C . PRO A 1 106 ? 36.504 -8.399 -5.418 1.00 16.10 94 PRO A C 1
ATOM 758 O O . PRO A 1 106 ? 36.552 -8.046 -6.597 1.00 16.17 94 PRO A O 1
ATOM 762 N N . ARG A 1 107 ? 35.858 -7.728 -4.461 1.00 14.39 95 ARG A N 1
ATOM 763 C CA . ARG A 1 107 ? 35.115 -6.453 -4.732 1.00 14.67 95 ARG A CA 1
ATOM 764 C C . ARG A 1 107 ? 33.747 -6.636 -5.368 1.00 16.47 95 ARG A C 1
ATOM 765 O O . ARG A 1 107 ? 33.013 -5.663 -5.533 1.00 16.72 95 ARG A O 1
ATOM 773 N N . ALA A 1 108 ? 33.370 -7.886 -5.639 1.00 15.87 96 ALA A N 1
ATOM 774 C CA . ALA A 1 108 ? 32.015 -8.195 -6.111 1.00 15.68 96 ALA A CA 1
ATOM 775 C C . ALA A 1 108 ? 31.537 -9.390 -5.298 1.00 13.76 96 ALA A C 1
ATOM 776 O O . ALA A 1 108 ? 31.692 -9.384 -4.078 1.00 14.95 96 ALA A O 1
ATOM 778 N N . LEU A 1 109 ? 30.944 -10.407 -5.924 1.00 15.70 97 LEU A N 1
ATOM 779 C CA . LEU A 1 109 ? 30.389 -11.516 -5.129 1.00 15.34 97 LEU A CA 1
ATOM 780 C C . LEU A 1 109 ? 31.485 -12.514 -4.805 1.00 14.90 97 LEU A C 1
ATOM 781 O O . LEU A 1 109 ? 32.017 -13.175 -5.682 1.00 18.49 97 LEU A O 1
ATOM 786 N N . ASP A 1 110 ? 31.828 -12.578 -3.532 1.00 14.15 98 ASP A N 1
ATOM 787 C CA . ASP A 1 110 ? 33.042 -13.246 -3.088 1.00 13.31 98 ASP A CA 1
ATOM 788 C C . ASP A 1 110 ? 32.612 -14.139 -1.936 1.00 13.72 98 ASP A C 1
ATOM 789 O O . ASP A 1 110 ? 32.321 -13.650 -0.852 1.00 14.34 98 ASP A O 1
ATOM 794 N N . LEU A 1 111 ? 32.544 -15.460 -2.194 1.00 13.40 99 LEU A N 1
ATOM 795 C CA . LEU A 1 111 ? 31.953 -16.398 -1.242 1.00 12.85 99 LEU A CA 1
ATOM 796 C C . LEU A 1 111 ? 32.928 -17.514 -0.921 1.00 12.65 99 LEU A C 1
ATOM 797 O O . LEU A 1 111 ? 33.657 -17.985 -1.805 1.00 14.07 99 LEU A O 1
ATOM 802 N N . ARG A 1 112 ? 32.874 -17.984 0.323 1.00 13.57 100 ARG A N 1
ATOM 803 C CA . ARG A 1 112 ? 33.648 -19.159 0.739 1.00 14.70 100 ARG A CA 1
ATOM 804 C C . ARG A 1 112 ? 32.595 -20.137 1.272 1.00 13.42 100 ARG A C 1
ATOM 805 O O . ARG A 1 112 ? 31.706 -19.756 2.040 1.00 14.80 100 ARG A O 1
ATOM 813 N N . LEU A 1 113 ? 32.655 -21.373 0.786 1.00 14.99 101 LEU A N 1
ATOM 814 C CA A LEU A 1 113 ? 31.563 -22.315 0.962 0.50 15.21 101 LEU A CA 1
ATOM 815 C CA B LEU A 1 113 ? 31.560 -22.317 0.949 0.50 15.26 101 LEU A CA 1
ATOM 816 C C . LEU A 1 113 ? 32.026 -23.604 1.653 1.00 15.05 101 LEU A C 1
ATOM 817 O O . LEU A 1 113 ? 33.049 -24.210 1.272 1.00 18.24 101 LEU A O 1
ATOM 826 N N . PHE A 1 114 ? 31.285 -24.012 2.681 1.00 14.44 102 PHE A N 1
ATOM 827 C CA . PHE A 1 114 ? 31.562 -25.285 3.335 1.00 14.02 102 PHE A CA 1
ATOM 828 C C . PHE A 1 114 ? 30.433 -26.246 2.982 1.00 13.34 102 PHE A C 1
ATOM 829 O O . PHE A 1 114 ? 29.425 -26.337 3.699 1.00 14.54 102 PHE A O 1
ATOM 837 N N . LEU A 1 115 ? 30.549 -26.861 1.810 1.00 14.78 103 LEU A N 1
ATOM 838 C CA . LEU A 1 115 ? 29.392 -27.466 1.160 1.00 15.62 103 LEU A CA 1
ATOM 839 C C . LEU A 1 115 ? 28.830 -28.710 1.853 1.00 15.83 103 LEU A C 1
ATOM 840 O O . LEU A 1 115 ? 27.692 -29.081 1.587 1.00 17.16 103 LEU A O 1
ATOM 845 N N . ASN A 1 116 ? 29.592 -29.308 2.777 1.00 15.64 104 ASN A N 1
ATOM 846 C CA . ASN A 1 116 ? 29.046 -30.425 3.564 1.00 17.01 104 ASN A CA 1
ATOM 847 C C . ASN A 1 116 ? 27.905 -29.968 4.461 1.00 15.82 104 ASN A C 1
ATOM 848 O O . ASN A 1 116 ? 27.138 -30.801 4.950 1.00 19.23 104 ASN A O 1
ATOM 853 N N . GLN A 1 117 ? 27.787 -28.647 4.682 1.00 15.07 105 GLN A N 1
ATOM 854 C CA . GLN A 1 117 ? 26.690 -28.123 5.514 1.00 14.13 105 GLN A CA 1
ATOM 855 C C . GLN A 1 117 ? 25.421 -27.869 4.733 1.00 14.62 105 GLN A C 1
ATOM 856 O O . GLN A 1 117 ? 24.393 -27.551 5.340 1.00 16.14 105 GLN A O 1
ATOM 862 N N . TRP A 1 118 ? 25.460 -27.978 3.410 1.00 13.21 106 TRP A N 1
ATOM 863 C CA . TRP A 1 118 ? 24.318 -27.515 2.581 1.00 14.07 106 TRP A CA 1
ATOM 864 C C . TRP A 1 118 ? 23.289 -28.640 2.400 1.00 14.03 106 TRP A C 1
ATOM 865 O O . TRP A 1 118 ? 23.614 -29.736 1.939 1.00 18.86 106 TRP A O 1
ATOM 876 N N . ALA A 1 119 ? 22.048 -28.382 2.820 1.00 13.64 107 ALA A N 1
ATOM 877 C CA . ALA A 1 119 ? 21.061 -29.430 2.975 1.00 14.98 107 ALA A CA 1
ATOM 878 C C . ALA A 1 119 ? 19.860 -29.349 2.088 1.00 18.41 107 ALA A C 1
ATOM 879 O O . ALA A 1 119 ? 19.388 -30.390 1.606 1.00 22.05 107 ALA A O 1
ATOM 881 N N . SER A 1 120 ? 19.163 -28.231 2.142 1.00 15.71 108 SER A N 1
ATOM 882 C CA . SER A 1 120 ? 17.911 -28.050 1.378 1.00 15.79 108 SER A CA 1
ATOM 883 C C . SER A 1 120 ? 17.917 -26.729 0.618 1.00 15.71 108 SER A C 1
ATOM 884 O O . SER A 1 120 ? 18.657 -25.784 0.956 1.00 16.35 108 SER A O 1
ATOM 887 N N . VAL A 1 121 ? 17.087 -26.663 -0.410 1.00 14.44 109 VAL A N 1
ATOM 888 C CA . VAL A 1 121 ? 17.047 -25.512 -1.317 1.00 14.24 109 VAL A CA 1
ATOM 889 C C . VAL A 1 121 ? 15.597 -25.266 -1.706 1.00 15.35 109 VAL A C 1
ATOM 890 O O . VAL A 1 121 ? 14.867 -26.208 -2.012 1.00 15.47 109 VAL A O 1
ATOM 894 N N . PHE A 1 122 ? 15.180 -24.002 -1.696 1.00 13.76 110 PHE A N 1
ATOM 895 C CA . PHE A 1 122 ? 13.837 -23.619 -2.078 1.00 14.05 110 PHE A CA 1
ATOM 896 C C . PHE A 1 122 ? 13.879 -22.407 -3.005 1.00 13.05 110 PHE A C 1
ATOM 897 O O . PHE A 1 122 ? 14.697 -21.497 -2.839 1.00 16.70 110 PHE A O 1
ATOM 905 N N . HIS A 1 123 ? 12.926 -22.346 -3.918 1.00 13.38 111 HIS A N 1
ATOM 906 C CA . HIS A 1 123 ? 12.667 -21.144 -4.671 1.00 14.11 111 HIS A CA 1
ATOM 907 C C . HIS A 1 123 ? 11.474 -20.440 -4.048 1.00 15.02 111 HIS A C 1
ATOM 908 O O . HIS A 1 123 ? 10.465 -21.074 -3.708 1.00 15.44 111 HIS A O 1
ATOM 915 N N . ILE A 1 124 ? 11.602 -19.127 -3.845 1.00 15.16 112 ILE A N 1
ATOM 916 C CA . ILE A 1 124 ? 10.452 -18.348 -3.336 1.00 13.60 112 ILE A CA 1
ATOM 917 C C . ILE A 1 124 ? 10.094 -17.239 -4.306 1.00 15.06 112 ILE A C 1
ATOM 918 O O . ILE A 1 124 ? 10.992 -16.542 -4.808 1.00 16.19 112 ILE A O 1
ATOM 923 N N . LYS A 1 125 ? 8.821 -17.157 -4.672 1.00 16.29 113 LYS A N 1
ATOM 924 C CA . LYS A 1 125 ? 8.345 -16.064 -5.515 1.00 18.25 113 LYS A CA 1
ATOM 925 C C . LYS A 1 125 ? 7.209 -15.414 -4.767 1.00 15.94 113 LYS A C 1
ATOM 926 O O . LYS A 1 125 ? 6.135 -16.019 -4.618 1.00 19.00 113 LYS A O 1
ATOM 932 N N . GLU A 1 126 ? 7.484 -14.257 -4.189 1.00 16.82 114 GLU A N 1
ATOM 933 C CA . GLU A 1 126 ? 6.620 -13.724 -3.134 1.00 18.53 114 GLU A CA 1
ATOM 934 C C . GLU A 1 126 ? 6.215 -12.265 -3.426 1.00 21.94 114 GLU A C 1
ATOM 935 O O . GLU A 1 126 ? 6.928 -11.519 -4.109 1.00 21.45 114 GLU A O 1
ATOM 941 N N . ASN A 1 127 ? 5.061 -11.867 -2.904 1.00 23.21 115 ASN A N 1
ATOM 942 C CA . ASN A 1 127 ? 4.664 -10.457 -2.917 1.00 25.07 115 ASN A CA 1
ATOM 943 C C . ASN A 1 127 ? 5.322 -9.741 -1.760 1.00 25.37 115 ASN A C 1
ATOM 944 O O . ASN A 1 127 ? 5.480 -10.324 -0.683 1.00 35.24 115 ASN A O 1
ATOM 949 N N . THR A 1 128 ? 5.772 -8.516 -1.981 1.00 29.12 116 THR A N 1
ATOM 950 C CA . THR A 1 128 ? 6.315 -7.721 -0.888 1.00 33.03 116 THR A CA 1
ATOM 951 C C . THR A 1 128 ? 5.803 -6.295 -1.019 1.00 40.46 116 THR A C 1
ATOM 952 O O . THR A 1 128 ? 5.165 -5.950 -2.022 1.00 37.90 116 THR A O 1
ATOM 956 N N . ALA A 1 129 ? 6.086 -5.469 -0.015 1.00 42.75 117 ALA A N 1
ATOM 957 C CA . ALA A 1 129 ? 5.757 -4.041 -0.081 1.00 45.26 117 ALA A CA 1
ATOM 958 C C . ALA A 1 129 ? 6.430 -3.310 -1.259 1.00 52.39 117 ALA A C 1
ATOM 959 O O . ALA A 1 129 ? 5.943 -2.270 -1.718 1.00 52.43 117 ALA A O 1
ATOM 961 N N . ARG A 1 130 ? 7.559 -3.833 -1.735 1.00 48.24 118 ARG A N 1
ATOM 962 C CA . ARG A 1 130 ? 8.254 -3.231 -2.880 1.00 53.06 118 ARG A CA 1
ATOM 963 C C . ARG A 1 130 ? 8.024 -4.010 -4.182 1.00 60.33 118 ARG A C 1
ATOM 964 O O . ARG A 1 130 ? 8.708 -3.790 -5.185 1.00 65.06 118 ARG A O 1
ATOM 966 N N . GLY A 1 131 ? 7.048 -4.915 -4.162 1.00 48.77 119 GLY A N 1
ATOM 967 C CA . GLY A 1 131 ? 6.699 -5.672 -5.349 1.00 39.11 119 GLY A CA 1
ATOM 968 C C . GLY A 1 131 ? 7.248 -7.080 -5.269 1.00 32.73 119 GLY A C 1
ATOM 969 O O . GLY A 1 131 ? 7.774 -7.513 -4.226 1.00 31.94 119 GLY A O 1
ATOM 970 N N . GLU A 1 132 ? 7.074 -7.819 -6.357 1.00 31.67 120 GLU A N 1
ATOM 971 C CA . GLU A 1 132 ? 7.394 -9.236 -6.370 1.00 25.69 120 GLU A CA 1
ATOM 972 C C . GLU A 1 132 ? 8.897 -9.451 -6.241 1.00 22.93 120 GLU A C 1
ATOM 973 O O . GLU A 1 132 ? 9.675 -8.748 -6.868 1.00 28.91 120 GLU A O 1
ATOM 979 N N . ARG A 1 133 ? 9.298 -10.419 -5.418 1.00 20.77 121 ARG A N 1
ATOM 980 C CA . ARG A 1 133 ? 10.700 -10.801 -5.324 1.00 18.99 121 ARG A CA 1
ATOM 981 C C . ARG A 1 133 ? 10.818 -12.295 -5.604 1.00 17.30 121 ARG A C 1
ATOM 982 O O . ARG A 1 133 ? 10.015 -13.092 -5.117 1.00 18.91 121 ARG A O 1
ATOM 990 N N . GLN A 1 134 ? 11.852 -12.664 -6.338 1.00 15.84 122 GLN A N 1
ATOM 991 C CA . GLN A 1 134 ? 12.168 -14.071 -6.585 1.00 14.70 122 GLN A CA 1
ATOM 992 C C . GLN A 1 134 ? 13.535 -14.388 -6.023 1.00 14.64 122 GLN A C 1
ATOM 993 O O . GLN A 1 134 ? 14.489 -13.604 -6.178 1.00 16.12 122 GLN A O 1
ATOM 999 N N . SER A 1 135 ? 13.664 -15.543 -5.408 1.00 14.21 123 SER A N 1
ATOM 1000 C CA . SER A 1 135 ? 14.923 -15.957 -4.839 1.00 13.89 123 SER A CA 1
ATOM 1001 C C . SER A 1 135 ? 15.088 -17.463 -4.877 1.00 13.37 123 SER A C 1
ATOM 1002 O O . SER A 1 135 ? 14.129 -18.224 -5.056 1.00 13.96 123 SER A O 1
ATOM 1005 N N . ILE A 1 136 ? 16.341 -17.867 -4.686 1.00 12.68 124 ILE A N 1
ATOM 1006 C CA . ILE A 1 136 ? 16.690 -19.256 -4.456 1.00 11.76 124 ILE A CA 1
ATOM 1007 C C . ILE A 1 136 ? 17.426 -19.285 -3.127 1.00 12.54 124 ILE A C 1
ATOM 1008 O O . ILE A 1 136 ? 18.375 -18.491 -2.936 1.00 13.25 124 ILE A O 1
ATOM 1013 N N . GLN A 1 137 ? 16.948 -20.086 -2.180 1.00 13.03 125 GLN A N 1
ATOM 1014 C CA . GLN A 1 137 ? 17.390 -20.010 -0.798 1.00 12.05 125 GLN A CA 1
ATOM 1015 C C . GLN A 1 137 ? 17.921 -21.359 -0.336 1.00 12.79 125 GLN A C 1
ATOM 1016 O O . GLN A 1 137 ? 17.274 -22.387 -0.534 1.00 14.28 125 GLN A O 1
ATOM 1022 N N . PHE A 1 138 ? 19.117 -21.331 0.265 1.00 11.48 126 PHE A N 1
ATOM 1023 C CA . PHE A 1 138 ? 19.829 -22.548 0.679 1.00 11.72 126 PHE A CA 1
ATOM 1024 C C . PHE A 1 138 ? 19.833 -22.617 2.200 1.00 12.25 126 PHE A C 1
ATOM 1025 O O . PHE A 1 138 ? 20.076 -21.587 2.855 1.00 13.13 126 PHE A O 1
ATOM 1033 N N . PHE A 1 139 ? 19.598 -23.810 2.753 1.00 12.52 127 PHE A N 1
ATOM 1034 C CA . PHE A 1 139 ? 19.515 -24.020 4.200 1.00 12.54 127 PHE A CA 1
ATOM 1035 C C . PHE A 1 139 ? 20.404 -25.178 4.605 1.00 13.18 127 PHE A C 1
ATOM 1036 O O . PHE A 1 139 ? 20.659 -26.065 3.798 1.00 14.47 127 PHE A O 1
ATOM 1044 N N . ASP A 1 140 ? 20.870 -25.149 5.848 1.00 12.49 128 ASP A N 1
ATOM 1045 C CA . ASP A 1 140 ? 21.779 -26.162 6.342 1.00 13.67 128 ASP A CA 1
ATOM 1046 C C . ASP A 1 140 ? 21.051 -27.327 7.067 1.00 12.23 128 ASP A C 1
ATOM 1047 O O . ASP A 1 140 ? 19.810 -27.386 7.107 1.00 13.05 128 ASP A O 1
ATOM 1052 N N . HIS A 1 141 ? 21.804 -28.274 7.616 1.00 13.73 129 HIS A N 1
ATOM 1053 C CA . HIS A 1 141 ? 21.220 -29.441 8.266 1.00 15.23 129 HIS A CA 1
ATOM 1054 C C . HIS A 1 141 ? 20.501 -29.102 9.548 1.00 13.89 129 HIS A C 1
ATOM 1055 O O . HIS A 1 141 ? 19.740 -29.932 10.063 1.00 16.42 129 HIS A O 1
ATOM 1062 N N . GLN A 1 142 ? 20.765 -27.911 10.102 1.00 13.72 130 GLN A N 1
ATOM 1063 C CA . GLN A 1 142 ? 20.055 -27.448 11.294 1.00 13.59 130 GLN A CA 1
ATOM 1064 C C . GLN A 1 142 ? 18.752 -26.716 10.919 1.00 13.60 130 GLN A C 1
ATOM 1065 O O . GLN A 1 142 ? 17.920 -26.414 11.801 1.00 16.20 130 GLN A O 1
ATOM 1071 N N . GLY A 1 143 ? 18.600 -26.405 9.630 1.00 13.25 131 GLY A N 1
ATOM 1072 C CA . GLY A 1 143 ? 17.437 -25.664 9.150 1.00 14.00 131 GLY A CA 1
ATOM 1073 C C . GLY A 1 143 ? 17.673 -24.152 9.126 1.00 13.62 131 GLY A C 1
ATOM 1074 O O . GLY A 1 143 ? 16.737 -23.399 8.882 1.00 14.58 131 GLY A O 1
ATOM 1075 N N . ASP A 1 144 ? 18.923 -23.712 9.314 1.00 13.21 132 ASP A N 1
ATOM 1076 C CA . ASP A 1 144 ? 19.240 -22.254 9.296 1.00 12.13 132 ASP A CA 1
ATOM 1077 C C . ASP A 1 144 ? 19.589 -21.849 7.862 1.00 12.67 132 ASP A C 1
ATOM 1078 O O . ASP A 1 144 ? 20.169 -22.640 7.086 1.00 13.75 132 ASP A O 1
ATOM 1083 N N . ALA A 1 145 ? 19.299 -20.596 7.518 1.00 13.31 133 ALA A N 1
ATOM 1084 C CA . ALA A 1 145 ? 19.703 -20.078 6.212 1.00 13.66 133 ALA A CA 1
ATOM 1085 C C . ALA A 1 145 ? 21.216 -20.085 6.039 1.00 12.05 133 ALA A C 1
ATOM 1086 O O . ALA A 1 145 ? 21.961 -19.754 6.979 1.00 13.62 133 ALA A O 1
ATOM 1088 N N . LEU A 1 146 ? 21.655 -20.445 4.838 1.00 12.04 134 LEU A N 1
ATOM 1089 C CA . LEU A 1 146 ? 23.063 -20.315 4.457 1.00 12.95 134 LEU A CA 1
ATOM 1090 C C . LEU A 1 146 ? 23.274 -19.103 3.558 1.00 12.57 134 LEU A C 1
ATOM 1091 O O . LEU A 1 146 ? 24.178 -18.288 3.792 1.00 13.69 134 LEU A O 1
ATOM 1096 N N . LEU A 1 147 ? 22.457 -18.997 2.527 1.00 11.36 135 LEU A N 1
ATOM 1097 C CA . LEU A 1 147 ? 22.640 -17.976 1.486 1.00 11.33 135 LEU A CA 1
ATOM 1098 C C . LEU A 1 147 ? 21.286 -17.804 0.812 1.00 12.28 135 LEU A C 1
ATOM 1099 O O . LEU A 1 147 ? 20.578 -18.806 0.551 1.00 13.92 135 LEU A O 1
ATOM 1104 N N . LYS A 1 148 ? 20.941 -16.569 0.468 1.00 11.89 136 LYS A N 1
ATOM 1105 C CA . LYS A 1 148 ? 19.752 -16.318 -0.349 1.00 13.32 136 LYS A CA 1
ATOM 1106 C C . LYS A 1 148 ? 20.155 -15.556 -1.570 1.00 12.27 136 LYS A C 1
ATOM 1107 O O . LYS A 1 148 ? 20.884 -14.549 -1.457 1.00 14.28 136 LYS A O 1
ATOM 1113 N N . VAL A 1 149 ? 19.713 -16.022 -2.730 1.00 12.42 137 VAL A N 1
ATOM 1114 C CA . VAL A 1 149 ? 20.115 -15.413 -4.011 1.00 12.89 137 VAL A CA 1
ATOM 1115 C C . VAL A 1 149 ? 18.860 -14.822 -4.637 1.00 14.27 137 VAL A C 1
ATOM 1116 O O . VAL A 1 149 ? 17.936 -15.550 -5.008 1.00 14.84 137 VAL A O 1
ATOM 1120 N N . TYR A 1 150 ? 18.825 -13.495 -4.755 1.00 13.71 138 TYR A N 1
ATOM 1121 C CA . TYR A 1 150 ? 17.646 -12.802 -5.303 1.00 13.76 138 TYR A CA 1
ATOM 1122 C C . TYR A 1 150 ? 17.892 -12.348 -6.735 1.00 13.63 138 TYR A C 1
ATOM 1123 O O . TYR A 1 150 ? 18.986 -11.871 -7.076 1.00 14.03 138 TYR A O 1
ATOM 1132 N N . ALA A 1 151 ? 16.885 -12.492 -7.580 1.00 14.53 139 ALA A N 1
ATOM 1133 C CA . ALA A 1 151 ? 16.907 -11.874 -8.894 1.00 14.42 139 ALA A CA 1
ATOM 1134 C C . ALA A 1 151 ? 16.783 -10.356 -8.721 1.00 15.34 139 ALA A C 1
ATOM 1135 O O . ALA A 1 151 ? 16.113 -9.866 -7.781 1.00 17.61 139 ALA A O 1
ATOM 1137 N N . THR A 1 152 ? 17.428 -9.620 -9.615 1.00 15.34 140 THR A N 1
ATOM 1138 C CA . THR A 1 152 ? 17.332 -8.165 -9.672 1.00 16.15 140 THR A CA 1
ATOM 1139 C C . THR A 1 152 ? 16.760 -7.782 -11.026 1.00 19.93 140 THR A C 1
ATOM 1140 O O . THR A 1 152 ? 16.501 -8.645 -11.874 1.00 18.76 140 THR A O 1
ATOM 1144 N N . ASP A 1 153 ? 16.657 -6.476 -11.265 1.00 19.22 141 ASP A N 1
ATOM 1145 C CA . ASP A 1 153 ? 16.199 -5.951 -12.542 1.00 20.20 141 ASP A CA 1
ATOM 1146 C C . ASP A 1 153 ? 17.160 -6.245 -13.675 1.00 20.80 141 ASP A C 1
ATOM 1147 O O . ASP A 1 153 ? 16.806 -6.003 -14.828 1.00 23.74 141 ASP A O 1
ATOM 1152 N N . ASN A 1 154 ? 18.365 -6.744 -13.356 1.00 19.59 142 ASN A N 1
ATOM 1153 C CA . ASN A 1 154 ? 19.352 -7.053 -14.388 1.00 19.83 142 ASN A CA 1
ATOM 1154 C C . ASN A 1 154 ? 19.556 -8.541 -14.630 1.00 18.79 142 ASN A C 1
ATOM 1155 O O . ASN A 1 154 ? 20.253 -8.934 -15.563 1.00 21.17 142 ASN A O 1
ATOM 1160 N N . THR A 1 155 ? 18.991 -9.368 -13.758 1.00 17.03 143 THR A N 1
ATOM 1161 C CA . THR A 1 155 ? 19.064 -10.826 -13.942 1.00 16.81 143 THR A CA 1
ATOM 1162 C C . THR A 1 155 ? 18.484 -11.236 -15.295 1.00 18.62 143 THR A C 1
ATOM 1163 O O . THR A 1 155 ? 17.478 -10.678 -15.743 1.00 18.96 143 THR A O 1
ATOM 1167 N N . ASP A 1 156 ? 19.129 -12.223 -15.923 1.00 18.12 144 ASP A N 1
ATOM 1168 C CA . ASP A 1 156 ? 18.612 -12.839 -17.141 1.00 17.12 144 ASP A CA 1
ATOM 1169 C C . ASP A 1 156 ? 17.451 -13.744 -16.698 1.00 17.66 144 ASP A C 1
ATOM 1170 O O . ASP A 1 156 ? 17.656 -14.876 -16.230 1.00 17.29 144 ASP A O 1
ATOM 1175 N N . MET A 1 157 ? 16.230 -13.269 -16.884 1.00 19.32 145 MET A N 1
ATOM 1176 C CA . MET A 1 157 ? 15.068 -13.984 -16.351 1.00 20.64 145 MET A CA 1
ATOM 1177 C C . MET A 1 157 ? 14.715 -15.233 -17.164 1.00 19.40 145 MET A C 1
ATOM 1178 O O . MET A 1 157 ? 14.126 -16.159 -16.618 1.00 18.19 145 MET A O 1
ATOM 1183 N N . ALA A 1 158 ? 15.082 -15.273 -18.440 1.00 19.44 146 ALA A N 1
ATOM 1184 C CA . ALA A 1 158 ? 14.937 -16.527 -19.229 1.00 20.47 146 ALA A CA 1
ATOM 1185 C C . ALA A 1 158 ? 15.841 -17.611 -18.650 1.00 17.56 146 ALA A C 1
ATOM 1186 O O . ALA A 1 158 ? 15.387 -18.755 -18.408 1.00 18.32 146 ALA A O 1
ATOM 1188 N N . ALA A 1 159 ? 17.095 -17.244 -18.334 1.00 18.46 147 ALA A N 1
ATOM 1189 C CA . ALA A 1 159 ? 18.033 -18.230 -17.746 1.00 15.06 147 ALA A CA 1
ATOM 1190 C C . ALA A 1 159 ? 17.597 -18.605 -16.341 1.00 16.69 147 ALA A C 1
ATOM 1191 O O . ALA A 1 159 ? 17.676 -19.770 -15.922 1.00 16.86 147 ALA A O 1
ATOM 1193 N N . TRP A 1 160 ? 17.118 -17.614 -15.599 1.00 17.24 148 TRP A N 1
ATOM 1194 C CA . TRP A 1 160 ? 16.559 -17.860 -14.246 1.00 15.34 148 TRP A CA 1
ATOM 1195 C C . TRP A 1 160 ? 15.404 -18.875 -14.294 1.00 15.58 148 TRP A C 1
ATOM 1196 O O . TRP A 1 160 ? 15.391 -19.873 -13.565 1.00 15.93 148 TRP A O 1
ATOM 1207 N N . SER A 1 161 ? 14.451 -18.652 -15.195 1.00 15.60 149 SER A N 1
ATOM 1208 C CA A SER A 1 161 ? 13.305 -19.558 -15.339 0.50 17.38 149 SER A CA 1
ATOM 1209 C CA B SER A 1 161 ? 13.313 -19.568 -15.320 0.50 17.44 149 SER A CA 1
ATOM 1210 C C . SER A 1 161 ? 13.760 -20.957 -15.776 1.00 16.06 149 SER A C 1
ATOM 1211 O O . SER A 1 161 ? 13.239 -21.972 -15.309 1.00 17.75 149 SER A O 1
ATOM 1216 N N . GLU A 1 162 ? 14.742 -21.022 -16.671 1.00 16.29 150 GLU A N 1
ATOM 1217 C CA . GLU A 1 162 ? 15.282 -22.298 -17.135 1.00 16.70 150 GLU A CA 1
ATOM 1218 C C . GLU A 1 162 ? 15.955 -23.083 -15.999 1.00 17.14 150 GLU A C 1
ATOM 1219 O O . GLU A 1 162 ? 15.760 -24.286 -15.862 1.00 18.33 150 GLU A O 1
ATOM 1225 N N . LEU A 1 163 ? 16.683 -22.378 -15.147 1.00 14.94 151 LEU A N 1
ATOM 1226 C CA . LEU A 1 163 ? 17.296 -22.978 -13.978 1.00 15.28 151 LEU A CA 1
ATOM 1227 C C . LEU A 1 163 ? 16.228 -23.527 -13.036 1.00 16.44 151 LEU A C 1
ATOM 1228 O O . LEU A 1 163 ? 16.318 -24.663 -12.533 1.00 15.89 151 LEU A O 1
ATOM 1233 N N . LEU A 1 164 ? 15.182 -22.753 -12.804 1.00 16.09 152 LEU A N 1
ATOM 1234 C CA . LEU A 1 164 ? 14.125 -23.219 -11.918 1.00 15.45 152 LEU A CA 1
ATOM 1235 C C . LEU A 1 164 ? 13.449 -24.467 -12.480 1.00 14.91 152 LEU A C 1
ATOM 1236 O O . LEU A 1 164 ? 13.133 -25.370 -11.721 1.00 16.88 152 LEU A O 1
ATOM 1241 N N . ALA A 1 165 ? 13.185 -24.500 -13.792 1.00 16.52 153 ALA A N 1
ATOM 1242 C CA . ALA A 1 165 ? 12.524 -25.668 -14.380 1.00 16.63 153 ALA A CA 1
ATOM 1243 C C . ALA A 1 165 ? 13.420 -26.917 -14.255 1.00 16.21 153 ALA A C 1
ATOM 1244 O O . ALA A 1 165 ? 12.945 -28.051 -14.185 1.00 17.69 153 ALA A O 1
ATOM 1246 N N . ARG A 1 166 ? 14.725 -26.692 -14.305 1.00 16.30 154 ARG A N 1
ATOM 1247 C CA . ARG A 1 166 ? 15.703 -27.781 -14.207 1.00 15.66 154 ARG A CA 1
ATOM 1248 C C . ARG A 1 166 ? 15.750 -28.428 -12.825 1.00 14.33 154 ARG A C 1
ATOM 1249 O O . ARG A 1 166 ? 15.994 -29.632 -12.711 1.00 17.75 154 ARG A O 1
ATOM 1257 N N . PHE A 1 167 ? 15.539 -27.634 -11.764 1.00 15.29 155 PHE A N 1
ATOM 1258 C CA . PHE A 1 167 ? 15.772 -28.095 -10.403 1.00 15.73 155 PHE A CA 1
ATOM 1259 C C . PHE A 1 167 ? 14.572 -28.107 -9.471 1.00 17.16 155 PHE A C 1
ATOM 1260 O O . PHE A 1 167 ? 14.632 -28.747 -8.419 1.00 17.69 155 PHE A O 1
ATOM 1268 N N . ILE A 1 168 ? 13.471 -27.420 -9.822 1.00 15.82 156 ILE A N 1
ATOM 1269 C CA . ILE A 1 168 ? 12.274 -27.508 -8.981 1.00 16.75 156 ILE A CA 1
ATOM 1270 C C . ILE A 1 168 ? 11.652 -28.898 -9.029 1.00 18.06 156 ILE A C 1
ATOM 1271 O O . ILE A 1 168 ? 11.565 -29.531 -10.088 1.00 18.59 156 ILE A O 1
ATOM 1276 N N . THR A 1 169 ? 11.249 -29.380 -7.857 1.00 17.04 157 THR A N 1
ATOM 1277 C CA . THR A 1 169 ? 10.568 -30.666 -7.766 1.00 18.56 157 THR A CA 1
ATOM 1278 C C . THR A 1 169 ? 9.228 -30.489 -7.082 1.00 20.82 157 THR A C 1
ATOM 1279 O O . THR A 1 169 ? 9.105 -29.663 -6.177 1.00 21.49 157 THR A O 1
ATOM 1283 N N . ASP A 1 170 ? 8.246 -31.303 -7.466 1.00 23.28 158 ASP A N 1
ATOM 1284 C CA A ASP A 1 170 ? 6.962 -31.292 -6.789 0.55 26.90 158 ASP A CA 1
ATOM 1285 C CA B ASP A 1 170 ? 6.960 -31.280 -6.786 0.45 27.09 158 ASP A CA 1
ATOM 1286 C C . ASP A 1 170 ? 6.980 -32.014 -5.442 1.00 25.77 158 ASP A C 1
ATOM 1287 O O . ASP A 1 170 ? 6.070 -31.851 -4.626 1.00 29.67 158 ASP A O 1
ATOM 1296 N N . GLU A 1 171 ? 8.010 -32.823 -5.222 1.00 26.13 159 GLU A N 1
ATOM 1297 C CA . GLU A 1 171 ? 8.161 -33.588 -3.997 1.00 28.84 159 GLU A CA 1
ATOM 1298 C C . GLU A 1 171 ? 8.822 -32.743 -2.915 1.00 26.56 159 GLU A C 1
ATOM 1299 O O . GLU A 1 171 ? 9.954 -32.310 -3.049 1.00 32.36 159 GLU A O 1
ATOM 1305 N N . ASN A 1 172 ? 8.095 -32.500 -1.845 1.00 21.93 160 ASN A N 1
ATOM 1306 C CA . ASN A 1 172 ? 8.610 -31.704 -0.746 1.00 18.77 160 ASN A CA 1
ATOM 1307 C C . ASN A 1 172 ? 8.896 -32.627 0.449 1.00 20.45 160 ASN A C 1
ATOM 1308 O O . ASN A 1 172 ? 8.087 -32.723 1.376 1.00 24.95 160 ASN A O 1
ATOM 1313 N N . THR A 1 173 ? 10.042 -33.314 0.398 1.00 21.61 161 THR A N 1
ATOM 1314 C CA . THR A 1 173 ? 10.328 -34.396 1.330 1.00 23.29 161 THR A CA 1
ATOM 1315 C C . THR A 1 173 ? 10.711 -33.837 2.704 1.00 24.36 161 THR A C 1
ATOM 1316 O O . THR A 1 173 ? 11.164 -32.700 2.815 1.00 21.58 161 THR A O 1
ATOM 1320 N N . PRO A 1 174 ? 10.538 -34.640 3.760 1.00 25.32 162 PRO A N 1
ATOM 1321 C CA . PRO A 1 174 ? 10.769 -34.154 5.125 1.00 26.03 162 PRO A CA 1
ATOM 1322 C C . PRO A 1 174 ? 12.175 -33.680 5.345 1.00 21.52 162 PRO A C 1
ATOM 1323 O O . PRO A 1 174 ? 13.120 -34.233 4.734 1.00 25.64 162 PRO A O 1
ATOM 1327 N N . LEU A 1 175 ? 12.326 -32.591 6.098 1.00 21.11 163 LEU A N 1
ATOM 1328 C CA . LEU A 1 175 ? 13.623 -31.958 6.243 1.00 18.89 163 LEU A CA 1
ATOM 1329 C C . LEU A 1 175 ? 14.606 -32.803 7.087 1.00 19.57 163 LEU A C 1
ATOM 1330 O O . LEU A 1 175 ? 15.831 -32.654 6.970 1.00 20.03 163 LEU A O 1
ATOM 1335 N N . GLU A 1 176 ? 14.089 -33.510 8.063 1.00 21.69 164 GLU A N 1
ATOM 1336 C CA . GLU A 1 176 ? 14.937 -34.301 8.973 1.00 22.03 164 GLU A CA 1
ATOM 1337 C C . GLU A 1 176 ? 16.074 -33.462 9.587 1.00 18.70 164 GLU A C 1
ATOM 1338 O O . GLU A 1 176 ? 17.247 -33.878 9.627 1.00 19.41 164 GLU A O 1
ATOM 1344 N N . LEU A 1 177 ? 15.703 -32.375 10.238 1.00 16.17 165 LEU A N 1
ATOM 1345 C CA . LEU A 1 177 ? 16.668 -31.467 10.837 1.00 14.67 165 LEU A CA 1
ATOM 1346 C C . LEU A 1 177 ? 17.378 -32.110 12.041 1.00 15.77 165 LEU A C 1
ATOM 1347 O O . LEU A 1 177 ? 16.834 -33.000 12.701 1.00 17.50 165 LEU A O 1
ATOM 1352 N N . LYS A 1 178 ? 18.598 -31.646 12.306 1.00 16.26 166 LYS A N 1
ATOM 1353 C CA . LYS A 1 178 ? 19.449 -32.226 13.331 1.00 18.09 166 LYS A CA 1
ATOM 1354 C C . LYS A 1 178 ? 19.996 -31.134 14.229 1.00 18.62 166 LYS A C 1
ATOM 1355 O O . LYS A 1 178 ? 20.171 -29.974 13.786 1.00 19.24 166 LYS A O 1
ATOM 1361 N N . ALA A 1 179 ? 20.293 -31.514 15.476 1.00 20.53 167 ALA A N 1
ATOM 1362 C CA . ALA A 1 179 ? 20.994 -30.611 16.420 1.00 21.77 167 ALA A CA 1
ATOM 1363 C C . ALA A 1 179 ? 22.395 -30.345 15.953 1.00 26.12 167 ALA A C 1
ATOM 1364 O O . ALA A 1 179 ? 22.967 -31.133 15.202 1.00 27.78 167 ALA A O 1
ATOM 1366 N N . VAL A 1 180 ? 22.967 -29.240 16.432 1.00 25.87 168 VAL A N 1
ATOM 1367 C CA . VAL A 1 180 ? 24.408 -29.029 16.262 1.00 31.97 168 VAL A CA 1
ATOM 1368 C C . VAL A 1 180 ? 25.164 -30.156 16.948 1.00 32.41 168 VAL A C 1
ATOM 1369 O O . VAL A 1 180 ? 24.713 -30.675 17.955 1.00 34.69 168 VAL A O 1
ATOM 1373 N N . ASP A 1 181 ? 26.341 -30.493 16.434 1.00 39.88 169 ASP A N 1
ATOM 1374 C CA . ASP A 1 181 ? 27.085 -31.645 16.944 1.00 50.49 169 ASP A CA 1
ATOM 1375 C C . ASP A 1 181 ? 27.336 -31.528 18.449 1.00 45.97 169 ASP A C 1
ATOM 1376 O O . ASP A 1 181 ? 27.583 -30.431 18.958 1.00 46.81 169 ASP A O 1
ATOM 1378 N N . ARG A 1 188 ? 41.888 -28.725 28.659 1.00 64.22 176 ARG A N 1
ATOM 1379 C CA . ARG A 1 188 ? 42.638 -27.508 28.978 1.00 62.84 176 ARG A CA 1
ATOM 1380 C C . ARG A 1 188 ? 43.948 -27.473 28.196 1.00 47.77 176 ARG A C 1
ATOM 1381 O O . ARG A 1 188 ? 44.763 -28.375 28.314 1.00 54.21 176 ARG A O 1
ATOM 1383 N N . ALA A 1 189 ? 44.095 -26.489 27.318 1.00 52.69 177 ALA A N 1
ATOM 1384 C CA . ALA A 1 189 ? 45.195 -26.465 26.355 1.00 42.51 177 ALA A CA 1
ATOM 1385 C C . ALA A 1 189 ? 46.472 -25.869 26.940 1.00 43.58 177 ALA A C 1
ATOM 1386 O O . ALA A 1 189 ? 46.437 -25.107 27.907 1.00 54.22 177 ALA A O 1
ATOM 1388 N N . ASP A 1 190 ? 47.593 -26.175 26.297 1.00 33.89 178 ASP A N 1
ATOM 1389 C CA . ASP A 1 190 ? 48.874 -25.551 26.621 1.00 37.68 178 ASP A CA 1
ATOM 1390 C C . ASP A 1 190 ? 49.001 -24.265 25.906 1.00 32.40 178 ASP A C 1
ATOM 1391 O O . ASP A 1 190 ? 49.259 -24.273 24.698 1.00 31.66 178 ASP A O 1
ATOM 1396 N N . ALA A 1 191 ? 49.080 -23.185 26.670 1.00 27.08 179 ALA A N 1
ATOM 1397 C CA . ALA A 1 191 ? 49.146 -21.864 26.071 1.00 27.34 179 ALA A CA 1
ATOM 1398 C C . ALA A 1 191 ? 50.469 -21.631 25.323 1.00 28.11 179 ALA A C 1
ATOM 1399 O O . ALA A 1 191 ? 50.501 -21.004 24.257 1.00 26.15 179 ALA A O 1
ATOM 1401 N N . THR A 1 192 ? 51.574 -22.094 25.901 1.00 30.13 180 THR A N 1
ATOM 1402 C CA . THR A 1 192 ? 52.883 -21.918 25.252 1.00 29.79 180 THR A CA 1
ATOM 1403 C C . THR A 1 192 ? 52.897 -22.646 23.896 1.00 27.46 180 THR A C 1
ATOM 1404 O O . THR A 1 192 ? 53.410 -22.119 22.914 1.00 28.90 180 THR A O 1
ATOM 1408 N N . VAL A 1 193 ? 52.355 -23.862 23.852 1.00 28.13 181 VAL A N 1
ATOM 1409 C CA . VAL A 1 193 ? 52.300 -24.618 22.600 1.00 36.47 181 VAL A CA 1
ATOM 1410 C C . VAL A 1 193 ? 51.401 -23.969 21.557 1.00 35.40 181 VAL A C 1
ATOM 1411 O O . VAL A 1 193 ? 51.774 -23.831 20.386 1.00 30.13 181 VAL A O 1
ATOM 1415 N N . VAL A 1 194 ? 50.221 -23.548 21.996 1.00 29.05 182 VAL A N 1
ATOM 1416 C CA . VAL A 1 194 ? 49.280 -22.880 21.077 1.00 24.74 182 VAL A CA 1
ATOM 1417 C C . VAL A 1 194 ? 49.919 -21.620 20.488 1.00 24.24 182 VAL A C 1
ATOM 1418 O O . VAL A 1 194 ? 49.909 -21.417 19.259 1.00 23.87 182 VAL A O 1
ATOM 1422 N N . GLU A 1 195 ? 50.589 -20.846 21.340 1.00 23.78 183 GLU A N 1
ATOM 1423 C CA . GLU A 1 195 ? 51.263 -19.641 20.904 1.00 23.89 183 GLU A CA 1
ATOM 1424 C C . GLU A 1 195 ? 52.371 -19.944 19.906 1.00 24.14 183 GLU A C 1
ATOM 1425 O O . GLU A 1 195 ? 52.489 -19.272 18.876 1.00 27.10 183 GLU A O 1
ATOM 1431 N N . GLN A 1 196 ? 53.233 -20.917 20.245 1.00 26.51 184 GLN A N 1
ATOM 1432 C CA . GLN A 1 196 ? 54.363 -21.231 19.359 1.00 27.33 184 GLN A CA 1
ATOM 1433 C C . GLN A 1 196 ? 53.882 -21.722 17.980 1.00 24.13 184 GLN A C 1
ATOM 1434 O O . GLN A 1 196 ? 54.430 -21.326 16.942 1.00 28.31 184 GLN A O 1
ATOM 1440 N N . GLU A 1 197 ? 52.867 -22.570 17.961 1.00 23.42 185 GLU A N 1
ATOM 1441 C CA . GLU A 1 197 ? 52.280 -23.027 16.688 1.00 27.19 185 GLU A CA 1
ATOM 1442 C C . GLU A 1 197 ? 51.573 -21.882 15.903 1.00 24.76 185 GLU A C 1
ATOM 1443 O O . GLU A 1 197 ? 51.633 -21.828 14.671 1.00 30.35 185 GLU A O 1
ATOM 1449 N N . TRP A 1 198 ? 50.985 -20.915 16.605 1.00 23.96 186 TRP A N 1
ATOM 1450 C CA . TRP A 1 198 ? 50.370 -19.772 15.953 1.00 24.99 186 TRP A CA 1
ATOM 1451 C C . TRP A 1 198 ? 51.464 -18.949 15.277 1.00 24.83 186 TRP A C 1
ATOM 1452 O O . TRP A 1 198 ? 51.360 -18.654 14.072 1.00 23.31 186 TRP A O 1
ATOM 1463 N N . ARG A 1 199 ? 52.552 -18.668 16.013 1.00 23.11 187 ARG A N 1
ATOM 1464 C CA . ARG A 1 199 ? 53.661 -17.862 15.480 1.00 26.40 187 ARG A CA 1
ATOM 1465 C C . ARG A 1 199 ? 54.352 -18.530 14.297 1.00 27.25 187 ARG A C 1
ATOM 1466 O O . ARG A 1 199 ? 54.955 -17.861 13.455 1.00 28.73 187 ARG A O 1
ATOM 1474 N N . ALA A 1 200 ? 54.210 -19.847 14.219 1.00 27.11 188 ALA A N 1
ATOM 1475 C CA . ALA A 1 200 ? 54.918 -20.653 13.231 1.00 26.03 188 ALA A CA 1
ATOM 1476 C C . ALA A 1 200 ? 54.102 -20.801 11.951 1.00 27.52 188 ALA A C 1
ATOM 1477 O O . ALA A 1 200 ? 54.611 -21.291 10.943 1.00 31.52 188 ALA A O 1
ATOM 1479 N N . MET A 1 201 ? 52.851 -20.338 11.955 1.00 28.79 189 MET A N 1
ATOM 1480 C CA . MET A 1 201 ? 52.020 -20.436 10.749 1.00 27.22 189 MET A CA 1
ATOM 1481 C C . MET A 1 201 ? 52.655 -19.571 9.659 1.00 24.29 189 MET A C 1
ATOM 1482 O O . MET A 1 201 ? 53.408 -18.642 9.941 1.00 26.48 189 MET A O 1
ATOM 1487 N N . THR A 1 202 ? 52.352 -19.895 8.410 1.00 28.84 190 THR A N 1
ATOM 1488 C CA . THR A 1 202 ? 52.870 -19.120 7.293 1.00 28.49 190 THR A CA 1
ATOM 1489 C C . THR A 1 202 ? 51.731 -18.630 6.409 1.00 22.98 190 THR A C 1
ATOM 1490 O O . THR A 1 202 ? 51.968 -18.025 5.378 1.00 28.59 190 THR A O 1
ATOM 1494 N N . ASP A 1 203 ? 50.501 -18.793 6.878 1.00 21.80 191 ASP A N 1
ATOM 1495 C CA . ASP A 1 203 ? 49.340 -18.291 6.118 1.00 23.94 191 ASP A CA 1
ATOM 1496 C C . ASP A 1 203 ? 48.125 -18.331 7.022 1.00 23.66 191 ASP A C 1
ATOM 1497 O O . ASP A 1 203 ? 47.983 -19.279 7.802 1.00 23.38 191 ASP A O 1
ATOM 1502 N N . VAL A 1 204 ? 47.242 -17.318 6.925 1.00 20.36 192 VAL A N 1
ATOM 1503 C CA . VAL A 1 204 ? 46.060 -17.280 7.820 1.00 19.69 192 VAL A CA 1
ATOM 1504 C C . VAL A 1 204 ? 45.125 -18.454 7.624 1.00 20.77 192 VAL A C 1
ATOM 1505 O O . VAL A 1 204 ? 44.343 -18.789 8.526 1.00 19.68 192 VAL A O 1
ATOM 1509 N N . HIS A 1 205 ? 45.175 -19.079 6.445 1.00 19.22 193 HIS A N 1
ATOM 1510 C CA . HIS A 1 205 ? 44.257 -20.187 6.169 1.00 20.14 193 HIS A CA 1
ATOM 1511 C C . HIS A 1 205 ? 44.622 -21.476 6.926 1.00 22.47 193 HIS A C 1
ATOM 1512 O O . HIS A 1 205 ? 43.868 -22.463 6.876 1.00 25.17 193 HIS A O 1
ATOM 1519 N N . GLN A 1 206 ? 45.741 -21.440 7.661 1.00 22.31 194 GLN A N 1
ATOM 1520 C CA . GLN A 1 206 ? 46.151 -22.584 8.499 1.00 22.55 194 GLN A CA 1
ATOM 1521 C C . GLN A 1 206 ? 45.503 -22.475 9.889 1.00 24.22 194 GLN A C 1
ATOM 1522 O O . GLN A 1 206 ? 45.498 -23.415 10.669 1.00 25.46 194 GLN A O 1
ATOM 1528 N N . PHE A 1 207 ? 44.945 -21.310 10.218 1.00 23.02 195 PHE A N 1
ATOM 1529 C CA . PHE A 1 207 ? 44.512 -21.055 11.596 1.00 21.05 195 PHE A CA 1
ATOM 1530 C C . PHE A 1 207 ? 43.338 -21.948 12.008 1.00 22.53 195 PHE A C 1
ATOM 1531 O O . PHE A 1 207 ? 43.313 -22.456 13.127 1.00 22.86 195 PHE A O 1
ATOM 1539 N N . PHE A 1 208 ? 42.384 -22.165 11.103 1.00 22.32 196 PHE A N 1
ATOM 1540 C CA . PHE A 1 208 ? 41.252 -23.018 11.422 1.00 26.19 196 PHE A CA 1
ATOM 1541 C C . PHE A 1 208 ? 41.752 -24.439 11.800 1.00 27.76 196 PHE A C 1
ATOM 1542 O O . PHE A 1 208 ? 41.237 -25.046 12.750 1.00 29.43 196 PHE A O 1
ATOM 1550 N N . THR A 1 209 ? 42.749 -24.959 11.067 1.00 31.57 197 THR A N 1
ATOM 1551 C CA . THR A 1 209 ? 43.310 -26.299 11.304 1.00 33.00 197 THR A CA 1
ATOM 1552 C C . THR A 1 209 ? 43.975 -26.320 12.665 1.00 30.48 197 THR A C 1
ATOM 1553 O O . THR A 1 209 ? 43.835 -27.291 13.412 1.00 29.47 197 THR A O 1
ATOM 1557 N N . LEU A 1 210 ? 44.623 -25.212 13.030 1.00 29.25 198 LEU A N 1
ATOM 1558 C CA . LEU A 1 210 ? 45.219 -25.086 14.359 1.00 29.94 198 LEU A CA 1
ATOM 1559 C C . LEU A 1 210 ? 44.180 -25.193 15.466 1.00 26.42 198 LEU A C 1
ATOM 1560 O O . LEU A 1 210 ? 44.402 -25.894 16.465 1.00 28.10 198 LEU A O 1
ATOM 1565 N N . LEU A 1 211 ? 43.088 -24.438 15.338 1.00 26.58 199 LEU A N 1
ATOM 1566 C CA . LEU A 1 211 ? 42.006 -24.504 16.301 1.00 25.63 199 LEU A CA 1
ATOM 1567 C C . LEU A 1 211 ? 41.428 -25.926 16.406 1.00 36.97 199 LEU A C 1
ATOM 1568 O O . LEU A 1 211 ? 41.099 -26.404 17.508 1.00 37.67 199 LEU A O 1
ATOM 1573 N N . LYS A 1 212 ? 41.231 -26.557 15.249 1.00 33.11 200 LYS A N 1
ATOM 1574 C CA . LYS A 1 212 ? 40.629 -27.882 15.191 1.00 33.45 200 LYS A CA 1
ATOM 1575 C C . LYS A 1 212 ? 41.517 -28.910 15.935 1.00 37.35 200 LYS A C 1
ATOM 1576 O O . LYS A 1 212 ? 41.018 -29.601 16.825 1.00 40.50 200 LYS A O 1
ATOM 1578 N N . ARG A 1 213 ? 42.819 -28.868 15.700 1.00 28.95 201 ARG A N 1
ATOM 1579 C CA . ARG A 1 213 ? 43.771 -29.765 16.365 1.00 46.07 201 ARG A CA 1
ATOM 1580 C C . ARG A 1 213 ? 43.699 -29.635 17.897 1.00 46.68 201 ARG A C 1
ATOM 1581 O O . ARG A 1 213 ? 43.583 -30.626 18.598 1.00 64.89 201 ARG A O 1
ATOM 1589 N N . HIS A 1 214 ? 43.726 -28.411 18.408 1.00 51.93 202 HIS A N 1
ATOM 1590 C CA . HIS A 1 214 ? 43.746 -28.170 19.832 1.00 47.02 202 HIS A CA 1
ATOM 1591 C C . HIS A 1 214 ? 42.341 -28.177 20.381 1.00 43.55 202 HIS A C 1
ATOM 1592 O O . HIS A 1 214 ? 42.124 -27.924 21.569 1.00 43.47 202 HIS A O 1
ATOM 1599 N N . ASN A 1 215 ? 41.387 -28.502 19.516 1.00 35.32 203 ASN A N 1
ATOM 1600 C CA . ASN A 1 215 ? 39.996 -28.498 19.912 1.00 33.74 203 ASN A CA 1
ATOM 1601 C C . ASN A 1 215 ? 39.590 -27.185 20.629 1.00 33.36 203 ASN A C 1
ATOM 1602 O O . ASN A 1 215 ? 38.963 -27.203 21.676 1.00 40.36 203 ASN A O 1
ATOM 1607 N N . LEU A 1 216 ? 39.926 -26.044 20.042 1.00 35.64 204 LEU A N 1
ATOM 1608 C CA . LEU A 1 216 ? 39.644 -24.722 20.695 1.00 28.16 204 LEU A CA 1
ATOM 1609 C C . LEU A 1 216 ? 38.593 -23.961 19.915 1.00 29.72 204 LEU A C 1
ATOM 1610 O O . LEU A 1 216 ? 38.645 -23.954 18.724 1.00 29.88 204 LEU A O 1
ATOM 1615 N N . THR A 1 217 ? 37.734 -23.200 20.572 1.00 26.01 205 THR A N 1
ATOM 1616 C CA . THR A 1 217 ? 37.034 -22.078 19.854 1.00 24.58 205 THR A CA 1
ATOM 1617 C C . THR A 1 217 ? 38.004 -20.924 19.558 1.00 23.25 205 THR A C 1
ATOM 1618 O O . THR A 1 217 ? 39.053 -20.847 20.182 1.00 22.49 205 THR A O 1
ATOM 1622 N N . ARG A 1 218 ? 37.616 -19.989 18.688 1.00 22.37 206 ARG A N 1
ATOM 1623 C CA . ARG A 1 218 ? 38.476 -18.832 18.443 1.00 21.22 206 ARG A CA 1
ATOM 1624 C C . ARG A 1 218 ? 38.767 -18.124 19.751 1.00 20.77 206 ARG A C 1
ATOM 1625 O O . ARG A 1 218 ? 39.906 -17.777 20.034 1.00 20.93 206 ARG A O 1
ATOM 1633 N N . GLN A 1 219 ? 37.721 -17.775 20.493 1.00 20.44 207 GLN A N 1
ATOM 1634 C CA . GLN A 1 219 ? 37.937 -16.997 21.733 1.00 19.95 207 GLN A CA 1
ATOM 1635 C C . GLN A 1 219 ? 38.798 -17.755 22.748 1.00 20.90 207 GLN A C 1
ATOM 1636 O O . GLN A 1 219 ? 39.592 -17.150 23.467 1.00 23.06 207 GLN A O 1
ATOM 1642 N N . GLN A 1 220 ? 38.625 -19.072 22.860 1.00 21.80 208 GLN A N 1
ATOM 1643 C CA . GLN A 1 220 ? 39.510 -19.821 23.763 1.00 25.00 208 GLN A CA 1
ATOM 1644 C C . GLN A 1 220 ? 40.970 -19.652 23.368 1.00 24.77 208 GLN A C 1
ATOM 1645 O O . GLN A 1 220 ? 41.834 -19.416 24.230 1.00 26.26 208 GLN A O 1
ATOM 1651 N N . ALA A 1 221 ? 41.252 -19.757 22.070 1.00 24.03 209 ALA A N 1
ATOM 1652 C CA . ALA A 1 221 ? 42.619 -19.523 21.588 1.00 23.80 209 ALA A CA 1
ATOM 1653 C C . ALA A 1 221 ? 43.115 -18.112 21.898 1.00 25.65 209 ALA A C 1
ATOM 1654 O O . ALA A 1 221 ? 44.234 -17.923 22.398 1.00 23.31 209 ALA A O 1
ATOM 1656 N N . PHE A 1 222 ? 42.248 -17.130 21.698 1.00 21.72 210 PHE A N 1
ATOM 1657 C CA . PHE A 1 222 ? 42.642 -15.723 21.913 1.00 19.71 210 PHE A CA 1
ATOM 1658 C C . PHE A 1 222 ? 42.975 -15.482 23.395 1.00 22.56 210 PHE A C 1
ATOM 1659 O O . PHE A 1 222 ? 43.878 -14.729 23.710 1.00 21.75 210 PHE A O 1
ATOM 1667 N N . ASN A 1 223 ? 42.219 -16.112 24.300 1.00 23.21 211 ASN A N 1
ATOM 1668 C CA . ASN A 1 223 ? 42.459 -15.961 25.727 1.00 24.91 211 ASN A CA 1
ATOM 1669 C C . ASN A 1 223 ? 43.770 -16.613 26.181 1.00 27.70 211 ASN A C 1
ATOM 1670 O O . ASN A 1 223 ? 44.317 -16.234 27.206 1.00 29.21 211 ASN A O 1
ATOM 1675 N N . LEU A 1 224 ? 44.256 -17.593 25.421 1.00 29.73 212 LEU A N 1
ATOM 1676 C CA . LEU A 1 224 ? 45.477 -18.342 25.795 1.00 28.44 212 LEU A CA 1
ATOM 1677 C C . LEU A 1 224 ? 46.778 -17.585 25.472 1.00 27.51 212 LEU A C 1
ATOM 1678 O O . LEU A 1 224 ? 47.754 -17.662 26.232 1.00 30.60 212 LEU A O 1
ATOM 1683 N N . VAL A 1 225 ? 46.793 -16.869 24.347 1.00 26.41 213 VAL A N 1
ATOM 1684 C CA . VAL A 1 225 ? 48.049 -16.425 23.742 1.00 26.79 213 VAL A CA 1
ATOM 1685 C C . VAL A 1 225 ? 48.373 -14.998 24.191 1.00 25.03 213 VAL A C 1
ATOM 1686 O O . VAL A 1 225 ? 47.505 -14.287 24.737 1.00 27.89 213 VAL A O 1
ATOM 1690 N N . ALA A 1 226 ? 49.598 -14.549 23.910 1.00 25.43 214 ALA A N 1
ATOM 1691 C CA . ALA A 1 226 ? 50.055 -13.232 24.368 1.00 26.61 214 ALA A CA 1
ATOM 1692 C C . ALA A 1 226 ? 49.239 -12.129 23.674 1.00 24.35 214 ALA A C 1
ATOM 1693 O O . ALA A 1 226 ? 48.695 -12.349 22.571 1.00 22.10 214 ALA A O 1
ATOM 1695 N N . ASP A 1 227 ? 49.286 -10.914 24.226 1.00 27.00 215 ASP A N 1
ATOM 1696 C CA . ASP A 1 227 ? 48.443 -9.828 23.729 1.00 24.71 215 ASP A CA 1
ATOM 1697 C C . ASP A 1 227 ? 48.903 -9.354 22.352 1.00 28.46 215 ASP A C 1
ATOM 1698 O O . ASP A 1 227 ? 48.110 -8.758 21.612 1.00 25.38 215 ASP A O 1
ATOM 1703 N N . ASP A 1 228 ? 50.180 -9.543 22.014 1.00 28.76 216 ASP A N 1
ATOM 1704 C CA . ASP A 1 228 ? 50.635 -9.156 20.679 1.00 26.50 216 ASP A CA 1
ATOM 1705 C C . ASP A 1 228 ? 50.042 -10.032 19.558 1.00 24.39 216 ASP A C 1
ATOM 1706 O O . ASP A 1 228 ? 50.081 -9.653 18.384 1.00 30.93 216 ASP A O 1
ATOM 1711 N N . LEU A 1 229 ? 49.508 -11.202 19.917 1.00 20.93 217 LEU A N 1
ATOM 1712 C CA . LEU A 1 229 ? 48.783 -12.063 18.979 1.00 20.90 217 LEU A CA 1
ATOM 1713 C C . LEU A 1 229 ? 47.269 -11.855 19.013 1.00 19.85 217 LEU A C 1
ATOM 1714 O O . LEU A 1 229 ? 46.585 -11.980 17.985 1.00 17.76 217 LEU A O 1
ATOM 1719 N N . ALA A 1 230 ? 46.735 -11.675 20.209 1.00 17.75 218 ALA A N 1
ATOM 1720 C CA . ALA A 1 230 ? 45.293 -11.485 20.358 1.00 17.48 218 ALA A CA 1
ATOM 1721 C C . ALA A 1 230 ? 45.051 -10.593 21.559 1.00 19.10 218 ALA A C 1
ATOM 1722 O O . ALA A 1 230 ? 45.419 -10.953 22.686 1.00 20.21 218 ALA A O 1
ATOM 1724 N N . CYS A 1 231 ? 44.468 -9.408 21.301 1.00 17.50 219 CYS A N 1
ATOM 1725 C CA . CYS A 1 231 ? 44.269 -8.377 22.318 1.00 19.28 219 CYS A CA 1
ATOM 1726 C C . CYS A 1 231 ? 42.822 -7.976 22.314 1.00 19.19 219 CYS A C 1
ATOM 1727 O O . CYS A 1 231 ? 42.267 -7.610 21.261 1.00 18.04 219 CYS A O 1
ATOM 1730 N N . LYS A 1 232 ? 42.212 -8.008 23.491 1.00 17.15 220 LYS A N 1
ATOM 1731 C CA . LYS A 1 232 ? 40.814 -7.594 23.601 1.00 15.32 220 LYS A CA 1
ATOM 1732 C C . LYS A 1 232 ? 40.744 -6.083 23.511 1.00 18.29 220 LYS A C 1
ATOM 1733 O O . LYS A 1 232 ? 41.558 -5.387 24.107 1.00 21.60 220 LYS A O 1
ATOM 1739 N N . VAL A 1 233 ? 39.802 -5.579 22.720 1.00 17.18 221 VAL A N 1
ATOM 1740 C CA . VAL A 1 233 ? 39.627 -4.128 22.565 1.00 16.02 221 VAL A CA 1
ATOM 1741 C C . VAL A 1 233 ? 38.189 -3.745 22.876 1.00 15.82 221 VAL A C 1
ATOM 1742 O O . VAL A 1 233 ? 37.353 -4.631 23.146 1.00 18.23 221 VAL A O 1
ATOM 1746 N N . SER A 1 234 ? 37.893 -2.449 22.858 1.00 16.22 222 SER A N 1
ATOM 1747 C CA . SER A 1 234 ? 36.551 -1.967 23.192 1.00 15.67 222 SER A CA 1
ATOM 1748 C C . SER A 1 234 ? 35.494 -2.605 22.295 1.00 15.84 222 SER A C 1
ATOM 1749 O O . SER A 1 234 ? 35.698 -2.781 21.076 1.00 16.55 222 SER A O 1
ATOM 1752 N N . ASN A 1 235 ? 34.322 -2.850 22.872 1.00 14.71 223 ASN A N 1
ATOM 1753 C CA . ASN A 1 235 ? 33.208 -3.318 22.052 1.00 14.82 223 ASN A CA 1
ATOM 1754 C C . ASN A 1 235 ? 32.679 -2.228 21.107 1.00 16.20 223 ASN A C 1
ATOM 1755 O O . ASN A 1 235 ? 31.953 -2.525 20.172 1.00 18.18 223 ASN A O 1
ATOM 1760 N N . SER A 1 236 ? 33.166 -0.999 21.290 1.00 15.93 224 SER A N 1
ATOM 1761 C CA . SER A 1 236 ? 32.881 0.075 20.324 1.00 16.04 224 SER A CA 1
ATOM 1762 C C . SER A 1 236 ? 33.858 0.070 19.139 1.00 17.20 224 SER A C 1
ATOM 1763 O O . SER A 1 236 ? 33.791 0.933 18.284 1.00 18.03 224 SER A O 1
ATOM 1766 N N . ALA A 1 237 ? 34.756 -0.911 19.075 1.00 15.46 225 ALA A N 1
ATOM 1767 C CA . ALA A 1 237 ? 35.804 -0.908 18.066 1.00 14.25 225 ALA A CA 1
ATOM 1768 C C . ALA A 1 237 ? 35.277 -0.975 16.638 1.00 14.61 225 ALA A C 1
ATOM 1769 O O . ALA A 1 237 ? 35.885 -0.418 15.721 1.00 15.39 225 ALA A O 1
ATOM 1771 N N . LEU A 1 238 ? 34.199 -1.720 16.408 1.00 15.37 226 LEU A N 1
ATOM 1772 C CA . LEU A 1 238 ? 33.681 -1.803 15.065 1.00 15.02 226 LEU A CA 1
ATOM 1773 C C . LEU A 1 238 ? 33.195 -0.422 14.615 1.00 16.05 226 LEU A C 1
ATOM 1774 O O . LEU A 1 238 ? 33.472 0.022 13.484 1.00 16.97 226 LEU A O 1
ATOM 1779 N N . ALA A 1 239 ? 32.430 0.250 15.483 1.00 16.91 227 ALA A N 1
ATOM 1780 C CA . ALA A 1 239 ? 31.969 1.603 15.127 1.00 17.36 227 ALA A CA 1
ATOM 1781 C C . ALA A 1 239 ? 33.168 2.520 14.835 1.00 18.66 227 ALA A C 1
ATOM 1782 O O . ALA A 1 239 ? 33.151 3.349 13.903 1.00 19.64 227 ALA A O 1
ATOM 1784 N N . GLN A 1 240 ? 34.183 2.429 15.673 1.00 17.54 228 GLN A N 1
ATOM 1785 C CA . GLN A 1 240 ? 35.370 3.284 15.518 1.00 19.19 228 GLN A CA 1
ATOM 1786 C C . GLN A 1 240 ? 36.054 3.014 14.190 1.00 18.77 228 GLN A C 1
ATOM 1787 O O . GLN A 1 240 ? 36.410 3.935 13.468 1.00 19.76 228 GLN A O 1
ATOM 1793 N N . ILE A 1 241 ? 36.247 1.734 13.860 1.00 14.76 229 ILE A N 1
ATOM 1794 C CA . ILE A 1 241 ? 36.957 1.378 12.643 1.00 17.75 229 ILE A CA 1
ATOM 1795 C C . ILE A 1 241 ? 36.171 1.737 11.384 1.00 16.46 229 ILE A C 1
ATOM 1796 O O . ILE A 1 241 ? 36.736 2.234 10.411 1.00 17.06 229 ILE A O 1
ATOM 1801 N N . LEU A 1 242 ? 34.844 1.552 11.422 1.00 16.29 230 LEU A N 1
ATOM 1802 C CA . LEU A 1 242 ? 34.052 1.922 10.260 1.00 16.39 230 LEU A CA 1
ATOM 1803 C C . LEU A 1 242 ? 34.051 3.450 10.062 1.00 17.46 230 LEU A C 1
ATOM 1804 O O . LEU A 1 242 ? 34.134 3.920 8.927 1.00 18.02 230 LEU A O 1
ATOM 1809 N N . GLU A 1 243 ? 34.014 4.214 11.160 1.00 17.84 231 GLU A N 1
ATOM 1810 C CA . GLU A 1 243 ? 34.113 5.673 11.051 1.00 19.34 231 GLU A CA 1
ATOM 1811 C C . GLU A 1 243 ? 35.466 6.080 10.466 1.00 20.44 231 GLU A C 1
ATOM 1812 O O . GLU A 1 243 ? 35.527 6.928 9.566 1.00 21.05 231 GLU A O 1
ATOM 1818 N N . SER A 1 244 ? 36.551 5.458 10.949 1.00 17.63 232 SER A N 1
ATOM 1819 C CA . SER A 1 244 ? 37.889 5.789 10.425 1.00 20.05 232 SER A CA 1
ATOM 1820 C C . SER A 1 244 ? 37.997 5.412 8.948 1.00 18.53 232 SER A C 1
ATOM 1821 O O . SER A 1 244 ? 38.537 6.189 8.135 1.00 20.68 232 SER A O 1
ATOM 1824 N N . ALA A 1 245 ? 37.485 4.235 8.579 1.00 17.12 233 ALA A N 1
ATOM 1825 C CA . ALA A 1 245 ? 37.563 3.797 7.171 1.00 15.68 233 ALA A CA 1
ATOM 1826 C C . ALA A 1 245 ? 36.762 4.721 6.266 1.00 17.14 233 ALA A C 1
ATOM 1827 O O . ALA A 1 245 ? 37.193 5.082 5.174 1.00 17.74 233 ALA A O 1
ATOM 1829 N N . GLN A 1 246 ? 35.574 5.115 6.717 1.00 17.67 234 GLN A N 1
ATOM 1830 C CA . GLN A 1 246 ? 34.802 6.035 5.918 1.00 19.42 234 GLN A CA 1
ATOM 1831 C C . GLN A 1 246 ? 35.524 7.377 5.725 1.00 20.26 234 GLN A C 1
ATOM 1832 O O . GLN A 1 246 ? 35.517 7.930 4.626 1.00 22.01 234 GLN A O 1
ATOM 1838 N N . GLN A 1 247 ? 36.124 7.906 6.794 1.00 19.45 235 GLN A N 1
ATOM 1839 C CA . GLN A 1 247 ? 36.894 9.170 6.745 1.00 20.35 235 GLN A CA 1
ATOM 1840 C C . GLN A 1 247 ? 38.134 9.049 5.876 1.00 20.80 235 GLN A C 1
ATOM 1841 O O . GLN A 1 247 ? 38.446 9.949 5.112 1.00 25.99 235 GLN A O 1
ATOM 1847 N N . ASP A 1 248 ? 38.856 7.938 5.996 1.00 19.60 236 ASP A N 1
ATOM 1848 C CA . ASP A 1 248 ? 40.176 7.845 5.363 1.00 18.61 236 ASP A CA 1
ATOM 1849 C C . ASP A 1 248 ? 40.108 7.312 3.936 1.00 19.93 236 ASP A C 1
ATOM 1850 O O . ASP A 1 248 ? 41.048 7.483 3.160 1.00 22.23 236 ASP A O 1
ATOM 1855 N N . GLY A 1 249 ? 39.032 6.598 3.609 1.00 19.27 237 GLY A N 1
ATOM 1856 C CA . GLY A 1 249 ? 38.858 6.104 2.241 1.00 21.31 237 GLY A CA 1
ATOM 1857 C C . GLY A 1 249 ? 39.779 4.968 1.821 1.00 19.85 237 GLY A C 1
ATOM 1858 O O . GLY A 1 249 ? 39.954 4.726 0.631 1.00 19.72 237 GLY A O 1
ATOM 1859 N N . ASN A 1 250 ? 40.243 4.180 2.793 1.00 17.38 238 ASN A N 1
ATOM 1860 C CA . ASN A 1 250 ? 41.100 3.031 2.499 1.00 17.58 238 ASN A CA 1
ATOM 1861 C C . ASN A 1 250 ? 40.258 1.752 2.334 1.00 16.07 238 ASN A C 1
ATOM 1862 O O . ASN A 1 250 ? 39.193 1.607 2.934 1.00 17.04 238 ASN A O 1
ATOM 1867 N N . GLU A 1 251 ? 40.708 0.853 1.474 1.00 15.54 239 GLU A N 1
ATOM 1868 C CA . GLU A 1 251 ? 39.958 -0.396 1.245 1.00 15.31 239 GLU A CA 1
ATOM 1869 C C . GLU A 1 251 ? 40.074 -1.329 2.438 1.00 15.64 239 GLU A C 1
ATOM 1870 O O . GLU A 1 251 ? 41.184 -1.582 2.948 1.00 16.40 239 GLU A O 1
ATOM 1876 N N . ILE A 1 252 ? 38.935 -1.914 2.818 1.00 14.76 240 ILE A N 1
ATOM 1877 C CA . ILE A 1 252 ? 38.912 -2.956 3.836 1.00 13.43 240 ILE A CA 1
ATOM 1878 C C . ILE A 1 252 ? 38.184 -4.200 3.331 1.00 13.14 240 ILE A C 1
ATOM 1879 O O . ILE A 1 252 ? 37.612 -4.180 2.238 1.00 13.82 240 ILE A O 1
ATOM 1884 N N . MET A 1 253 ? 38.268 -5.272 4.109 1.00 12.73 241 MET A N 1
ATOM 1885 C CA . MET A 1 253 ? 37.482 -6.466 3.860 1.00 12.73 241 MET A CA 1
ATOM 1886 C C . MET A 1 253 ? 36.521 -6.634 5.029 1.00 12.00 241 MET A C 1
ATOM 1887 O O . MET A 1 253 ? 36.919 -6.496 6.196 1.00 14.44 241 MET A O 1
ATOM 1892 N N . VAL A 1 254 ? 35.268 -6.942 4.723 1.00 12.71 242 VAL A N 1
ATOM 1893 C CA . VAL A 1 254 ? 34.291 -7.246 5.785 1.00 13.14 242 VAL A CA 1
ATOM 1894 C C . VAL A 1 254 ? 33.758 -8.667 5.525 1.00 11.85 242 VAL A C 1
ATOM 1895 O O . VAL A 1 254 ? 33.157 -8.908 4.457 1.00 12.71 242 VAL A O 1
ATOM 1899 N N . PHE A 1 255 ? 34.018 -9.584 6.463 1.00 11.62 243 PHE A N 1
ATOM 1900 C CA . PHE A 1 255 ? 33.593 -10.998 6.339 1.00 11.75 243 PHE A CA 1
ATOM 1901 C C . PHE A 1 255 ? 32.378 -11.176 7.238 1.00 11.20 243 PHE A C 1
ATOM 1902 O O . PHE A 1 255 ? 32.431 -10.849 8.443 1.00 12.14 243 PHE A O 1
ATOM 1910 N N . VAL A 1 256 ? 31.305 -11.737 6.681 1.00 11.41 244 VAL A N 1
ATOM 1911 C CA . VAL A 1 256 ? 30.144 -12.116 7.504 1.00 11.60 244 VAL A CA 1
ATOM 1912 C C . VAL A 1 256 ? 29.722 -13.508 7.056 1.00 12.25 244 VAL A C 1
ATOM 1913 O O . VAL A 1 256 ? 29.550 -13.763 5.877 1.00 13.44 244 VAL A O 1
ATOM 1917 N N . GLY A 1 257 ? 29.578 -14.408 8.033 1.00 13.63 245 GLY A N 1
ATOM 1918 C CA . GLY A 1 257 ? 29.268 -15.789 7.667 1.00 15.96 245 GLY A CA 1
ATOM 1919 C C . GLY A 1 257 ? 28.529 -16.560 8.725 1.00 12.43 245 GLY A C 1
ATOM 1920 O O . GLY A 1 257 ? 28.120 -16.044 9.786 1.00 13.33 245 GLY A O 1
ATOM 1921 N N . ASN A 1 258 ? 28.287 -17.821 8.360 1.00 12.67 246 ASN A N 1
ATOM 1922 C CA . ASN A 1 258 ? 27.601 -18.761 9.230 1.00 11.56 246 ASN A CA 1
ATOM 1923 C C . ASN A 1 258 ? 28.315 -20.104 9.034 1.00 12.50 246 ASN A C 1
ATOM 1924 O O . ASN A 1 258 ? 29.365 -20.153 8.379 1.00 13.62 246 ASN A O 1
ATOM 1929 N N . ARG A 1 259 ? 27.746 -21.199 9.548 1.00 12.52 247 ARG A N 1
ATOM 1930 C CA . ARG A 1 259 ? 28.485 -22.460 9.521 1.00 13.40 247 ARG A CA 1
ATOM 1931 C C . ARG A 1 259 ? 28.785 -22.988 8.124 1.00 12.91 247 ARG A C 1
ATOM 1932 O O . ARG A 1 259 ? 29.700 -23.826 7.965 1.00 15.62 247 ARG A O 1
ATOM 1940 N N . GLY A 1 260 ? 28.034 -22.537 7.114 1.00 11.63 248 GLY A N 1
ATOM 1941 C CA . GLY A 1 260 ? 28.206 -23.058 5.772 1.00 13.49 248 GLY A CA 1
ATOM 1942 C C . GLY A 1 260 ? 28.684 -22.114 4.697 1.00 13.03 248 GLY A C 1
ATOM 1943 O O . GLY A 1 260 ? 28.981 -22.545 3.575 1.00 13.59 248 GLY A O 1
ATOM 1944 N N . CYS A 1 261 ? 28.708 -20.820 5.001 1.00 13.32 249 CYS A N 1
ATOM 1945 C CA . CYS A 1 261 ? 28.893 -19.821 3.937 1.00 14.18 249 CYS A CA 1
ATOM 1946 C C . CYS A 1 261 ? 29.461 -18.535 4.566 1.00 13.56 249 CYS A C 1
ATOM 1947 O O . CYS A 1 261 ? 29.024 -18.131 5.627 1.00 14.98 249 CYS A O 1
ATOM 1950 N N . VAL A 1 262 ? 30.478 -17.959 3.922 1.00 13.55 250 VAL A N 1
ATOM 1951 C CA . VAL A 1 262 ? 31.006 -16.646 4.346 1.00 13.94 250 VAL A CA 1
ATOM 1952 C C . VAL A 1 262 ? 31.051 -15.762 3.102 1.00 12.90 250 VAL A C 1
ATOM 1953 O O . VAL A 1 262 ? 31.501 -16.186 2.029 1.00 14.81 250 VAL A O 1
ATOM 1957 N N . GLN A 1 263 ? 30.528 -14.548 3.240 1.00 12.76 251 GLN A N 1
ATOM 1958 C CA . GLN A 1 263 ? 30.482 -13.600 2.148 1.00 12.75 251 GLN A CA 1
ATOM 1959 C C . GLN A 1 263 ? 31.425 -12.447 2.517 1.00 12.95 251 GLN A C 1
ATOM 1960 O O . GLN A 1 263 ? 31.458 -11.989 3.680 1.00 13.40 251 GLN A O 1
ATOM 1966 N N . ILE A 1 264 ? 32.215 -12.016 1.540 1.00 13.16 252 ILE A N 1
ATOM 1967 C CA . ILE A 1 264 ? 33.333 -11.104 1.824 1.00 11.85 252 ILE A CA 1
ATOM 1968 C C . ILE A 1 264 ? 33.215 -9.862 0.950 1.00 12.63 252 ILE A C 1
ATOM 1969 O O . ILE A 1 264 ? 33.217 -9.952 -0.272 1.00 13.86 252 ILE A O 1
ATOM 1974 N N . PHE A 1 265 ? 33.079 -8.708 1.593 1.00 12.28 253 PHE A N 1
ATOM 1975 C CA . PHE A 1 265 ? 33.116 -7.420 0.869 1.00 13.65 253 PHE A CA 1
ATOM 1976 C C .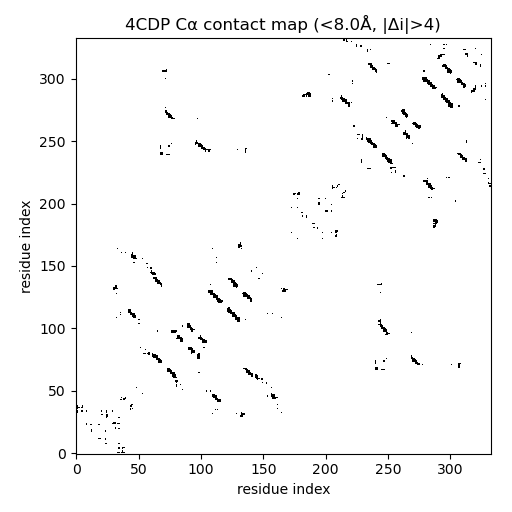 PHE A 1 265 ? 34.542 -6.914 0.871 1.00 13.39 253 PHE A C 1
ATOM 1977 O O . PHE A 1 265 ? 35.204 -6.962 1.897 1.00 13.25 253 PHE A O 1
ATOM 1985 N N . THR A 1 266 ? 35.004 -6.441 -0.284 1.00 13.07 254 THR A N 1
ATOM 1986 C CA . THR A 1 266 ? 36.296 -5.718 -0.341 1.00 13.17 254 THR A CA 1
ATOM 1987 C C . THR A 1 266 ? 36.059 -4.379 -0.997 1.00 13.42 254 THR A C 1
ATOM 1988 O O . THR A 1 266 ? 35.489 -4.335 -2.077 1.00 14.44 254 THR A O 1
ATOM 1992 N N . GLY A 1 267 ? 36.549 -3.312 -0.364 1.00 13.84 255 GLY A N 1
ATOM 1993 C CA . GLY A 1 267 ? 36.422 -1.979 -0.968 1.00 15.04 255 GLY A CA 1
ATOM 1994 C C . GLY A 1 267 ? 36.361 -0.867 0.051 1.00 14.79 255 GLY A C 1
ATOM 1995 O O . GLY A 1 267 ? 36.632 -1.072 1.248 1.00 14.71 255 GLY A O 1
ATOM 1996 N N . VAL A 1 268 ? 36.046 0.331 -0.437 1.00 16.64 256 VAL A N 1
ATOM 1997 C CA . VAL A 1 268 ? 36.000 1.516 0.413 1.00 16.58 256 VAL A CA 1
ATOM 1998 C C . VAL A 1 268 ? 34.617 1.618 1.051 1.00 17.64 256 VAL A C 1
ATOM 1999 O O . VAL A 1 268 ? 33.599 1.285 0.413 1.00 19.86 256 VAL A O 1
ATOM 2003 N N . VAL A 1 269 ? 34.590 2.022 2.322 1.00 15.74 257 VAL A N 1
ATOM 2004 C CA . VAL A 1 269 ? 33.334 2.220 3.048 1.00 19.22 257 VAL A CA 1
ATOM 2005 C C . VAL A 1 269 ? 32.840 3.635 2.737 1.00 17.24 257 VAL A C 1
ATOM 2006 O O . VAL A 1 269 ? 33.497 4.630 3.084 1.00 18.67 257 VAL A O 1
ATOM 2010 N N . GLU A 1 270 ? 31.747 3.739 1.978 1.00 18.64 258 GLU A N 1
ATOM 2011 C CA . GLU A 1 270 ? 31.279 5.061 1.515 1.00 19.73 258 GLU A CA 1
ATOM 2012 C C . GLU A 1 270 ? 30.347 5.791 2.466 1.00 20.54 258 GLU A C 1
ATOM 2013 O O . GLU A 1 270 ? 30.426 7.008 2.598 1.00 24.26 258 GLU A O 1
ATOM 2019 N N . LYS A 1 271 ? 29.506 5.059 3.175 1.00 19.60 259 LYS A N 1
ATOM 2020 C CA . LYS A 1 271 ? 28.494 5.641 4.043 1.00 20.18 259 LYS A CA 1
ATOM 2021 C C . LYS A 1 271 ? 28.231 4.688 5.189 1.00 18.61 259 LYS A C 1
ATOM 2022 O O . LYS A 1 271 ? 28.006 3.482 4.972 1.00 20.08 259 LYS A O 1
ATOM 2024 N N . VAL A 1 272 ? 28.298 5.216 6.406 1.00 19.53 260 VAL A N 1
ATOM 2025 C CA . VAL A 1 272 ? 27.991 4.453 7.615 1.00 19.87 260 VAL A CA 1
ATOM 2026 C C . VAL A 1 272 ? 26.860 5.197 8.306 1.00 21.60 260 VAL A C 1
ATOM 2027 O O . VAL A 1 272 ? 26.979 6.387 8.633 1.00 23.92 260 VAL A O 1
ATOM 2031 N N . VAL A 1 273 ? 25.768 4.487 8.570 1.00 22.47 261 VAL A N 1
ATOM 2032 C CA . VAL A 1 273 ? 24.572 5.145 9.078 1.00 24.85 261 VAL A CA 1
ATOM 2033 C C . VAL A 1 273 ? 23.838 4.256 10.082 1.00 22.64 261 VAL A C 1
ATOM 2034 O O . VAL A 1 273 ? 23.474 3.106 9.760 1.00 24.76 261 VAL 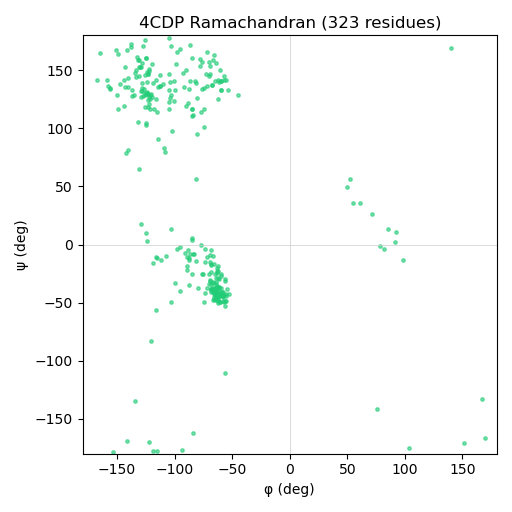A O 1
ATOM 2038 N N . PRO A 1 274 ? 23.695 4.741 11.326 1.00 22.01 262 PRO A N 1
ATOM 2039 C CA . PRO A 1 274 ? 22.872 3.968 12.254 1.00 25.72 262 PRO A CA 1
ATOM 2040 C C . PRO A 1 274 ? 21.397 4.176 11.930 1.00 21.67 262 PRO A C 1
ATOM 2041 O O . PRO A 1 274 ? 20.976 5.321 11.636 1.00 23.16 262 PRO A O 1
ATOM 2045 N N . MET A 1 275 ? 20.629 3.086 11.876 1.00 21.00 263 MET A N 1
ATOM 2046 C CA . MET A 1 275 ? 19.217 3.201 11.540 1.00 23.90 263 MET A CA 1
ATOM 2047 C C . MET A 1 275 ? 18.473 1.999 12.058 1.00 25.83 263 MET A C 1
ATOM 2048 O O . MET A 1 275 ? 18.935 0.883 11.919 1.00 28.75 263 MET A O 1
ATOM 2053 N N . LYS A 1 276 ? 17.306 2.248 12.648 1.00 32.05 264 LYS A N 1
ATOM 2054 C CA . LYS A 1 276 ? 16.379 1.196 13.056 1.00 30.14 264 LYS A CA 1
ATOM 2055 C C . LYS A 1 276 ? 17.017 0.145 13.977 1.00 27.92 264 LYS A C 1
ATOM 2056 O O . LYS A 1 276 ? 16.633 -1.022 13.930 1.00 33.96 264 LYS A O 1
ATOM 2062 N N . GLY A 1 277 ? 17.935 0.582 14.846 1.00 28.39 265 GLY A N 1
ATOM 2063 C CA . GLY A 1 277 ? 18.559 -0.297 15.829 1.00 25.95 265 GLY A CA 1
ATOM 2064 C C . GLY A 1 277 ? 19.800 -1.088 15.293 1.00 29.68 265 GLY A C 1
ATOM 2065 O O . GLY A 1 277 ? 20.222 -2.065 15.935 1.00 37.11 265 GLY A O 1
ATOM 2066 N N . TRP A 1 278 ? 20.350 -0.723 14.121 1.00 25.77 266 TRP A N 1
ATOM 2067 C CA . TRP A 1 278 ? 21.514 -1.400 13.472 1.00 24.15 266 TRP A CA 1
ATOM 2068 C C . TRP A 1 278 ? 22.553 -0.384 12.980 1.00 23.90 266 TRP A C 1
ATOM 2069 O O . TRP A 1 278 ? 22.211 0.728 12.596 1.00 23.86 266 TRP A O 1
ATOM 2080 N N . LEU A 1 279 ? 23.819 -0.802 12.967 1.00 19.84 267 LEU A N 1
ATOM 2081 C CA . LEU A 1 279 ? 24.881 -0.062 12.316 1.00 18.60 267 LEU A CA 1
ATOM 2082 C C . LEU A 1 279 ? 25.002 -0.511 10.867 1.00 17.67 267 LEU A C 1
ATOM 2083 O O . LEU A 1 279 ? 25.202 -1.692 10.616 1.00 18.07 267 LEU A O 1
ATOM 2088 N N . ASN A 1 280 ? 24.805 0.415 9.917 1.00 16.10 268 ASN A N 1
ATOM 2089 C CA . ASN A 1 280 ? 24.722 0.023 8.507 1.00 16.45 268 ASN A CA 1
ATOM 2090 C C . ASN A 1 280 ? 25.831 0.602 7.667 1.00 15.51 268 ASN A C 1
ATOM 2091 O O . ASN A 1 280 ? 26.236 1.750 7.886 1.00 17.96 268 ASN A O 1
ATOM 2096 N N . ILE A 1 281 ? 26.338 -0.195 6.716 1.00 16.14 269 ILE A N 1
ATOM 2097 C CA . ILE A 1 281 ? 27.130 0.373 5.612 1.00 16.10 269 ILE A CA 1
ATOM 2098 C C . ILE A 1 281 ? 26.240 0.388 4.378 1.00 17.75 269 ILE A C 1
ATOM 2099 O O . ILE A 1 281 ? 25.712 -0.662 3.979 1.00 16.70 269 ILE A O 1
ATOM 2104 N N . PHE A 1 282 ? 26.104 1.552 3.754 1.00 19.37 270 PHE A N 1
ATOM 2105 C CA . PHE A 1 282 ? 25.320 1.664 2.529 1.00 19.15 270 PHE A CA 1
ATOM 2106 C C . PHE A 1 282 ? 26.211 2.035 1.351 1.00 22.25 270 PHE A C 1
ATOM 2107 O O . PHE A 1 282 ? 26.494 3.202 1.102 1.00 24.81 270 PHE A O 1
ATOM 2115 N N . ASN A 1 283 ? 26.719 1.016 0.687 1.00 19.54 271 ASN A N 1
ATOM 2116 C CA . ASN A 1 283 ? 27.603 1.152 -0.447 1.00 20.34 271 ASN A CA 1
ATOM 2117 C C . ASN A 1 283 ? 26.837 0.885 -1.741 1.00 20.54 271 ASN A C 1
ATOM 2118 O O . ASN A 1 283 ? 25.692 0.401 -1.711 1.00 21.81 271 ASN A O 1
ATOM 2123 N N . PRO A 1 284 ? 27.468 1.156 -2.888 1.00 21.21 272 PRO A N 1
ATOM 2124 C CA . PRO A 1 284 ? 26.717 1.057 -4.148 1.00 23.33 272 PRO A CA 1
ATOM 2125 C C . PRO A 1 284 ? 26.297 -0.377 -4.503 1.00 20.71 272 PRO A C 1
ATOM 2126 O O . PRO A 1 284 ? 25.258 -0.564 -5.117 1.00 23.60 272 PRO A O 1
ATOM 2130 N N . THR A 1 285 ? 27.102 -1.375 -4.145 1.00 18.15 273 THR A N 1
ATOM 2131 C CA . THR A 1 285 ? 26.785 -2.768 -4.473 1.00 18.26 273 THR A CA 1
ATOM 2132 C C . THR A 1 285 ? 26.750 -3.649 -3.237 1.00 14.93 273 THR A C 1
ATOM 2133 O O . THR A 1 285 ? 26.605 -4.869 -3.348 1.00 17.74 273 THR A O 1
ATOM 2137 N N . PHE A 1 286 ? 26.941 -3.052 -2.065 1.00 15.49 274 PHE A N 1
ATOM 2138 C CA . PHE A 1 286 ? 27.080 -3.802 -0.817 1.00 15.19 274 PHE A CA 1
ATOM 2139 C C . PHE A 1 286 ? 26.354 -3.075 0.296 1.00 14.66 274 PHE A C 1
ATOM 2140 O O . PHE A 1 286 ? 26.443 -1.847 0.386 1.00 14.35 274 PHE A O 1
ATOM 2148 N N . THR A 1 287 ? 25.609 -3.823 1.108 1.00 14.09 275 THR A N 1
ATOM 2149 C CA . THR A 1 287 ? 25.024 -3.278 2.330 1.00 14.13 275 THR A CA 1
ATOM 2150 C C . THR A 1 287 ? 25.408 -4.202 3.498 1.00 14.48 275 THR A C 1
ATOM 2151 O O . THR A 1 287 ? 25.268 -5.436 3.402 1.00 14.73 275 THR A O 1
ATOM 2155 N N . LEU A 1 288 ? 25.830 -3.598 4.606 1.00 14.72 276 LEU A N 1
ATOM 2156 C CA . LEU A 1 288 ? 26.008 -4.326 5.862 1.00 13.43 276 LEU A CA 1
ATOM 2157 C C . LEU A 1 288 ? 24.965 -3.832 6.855 1.00 14.14 276 LEU A C 1
ATOM 2158 O O . LEU A 1 288 ? 24.765 -2.637 6.964 1.00 15.59 276 LEU A O 1
ATOM 2163 N N . HIS A 1 289 ? 24.325 -4.746 7.582 1.00 13.69 277 HIS A N 1
ATOM 2164 C CA . HIS A 1 289 ? 23.518 -4.400 8.754 1.00 14.63 277 HIS A CA 1
ATOM 2165 C C . HIS A 1 289 ? 24.110 -5.178 9.915 1.00 13.54 277 HIS A C 1
ATOM 2166 O O . HIS A 1 289 ? 24.129 -6.428 9.892 1.00 16.47 277 HIS A O 1
ATOM 2173 N N . LEU A 1 290 ? 24.545 -4.472 10.952 1.00 13.38 278 LEU A N 1
ATOM 2174 C CA . LEU A 1 290 ? 25.123 -5.137 12.114 1.00 15.57 278 LEU A CA 1
ATOM 2175 C C . LEU A 1 290 ? 24.472 -4.649 13.397 1.00 15.96 278 LEU A C 1
ATOM 2176 O O . LEU A 1 290 ? 24.356 -3.443 13.632 1.00 19.31 278 LEU A O 1
ATOM 2181 N N . LEU A 1 291 ? 23.990 -5.573 14.217 1.00 16.33 279 LEU A N 1
ATOM 2182 C CA . LEU A 1 291 ? 23.326 -5.196 15.476 1.00 20.22 279 LEU A CA 1
ATOM 2183 C C . LEU A 1 291 ? 24.389 -4.868 16.579 1.00 19.13 279 LEU A C 1
ATOM 2184 O O . LEU A 1 291 ? 25.005 -5.778 17.121 1.00 22.25 279 LEU A O 1
ATOM 2189 N N . GLU A 1 292 ? 24.750 -3.599 16.762 1.00 21.56 280 GLU A N 1
ATOM 2190 C CA . GLU A 1 292 ? 25.914 -3.241 17.565 1.00 23.08 280 GLU A CA 1
ATOM 2191 C C . GLU A 1 292 ? 25.875 -3.707 19.020 1.00 18.08 280 GLU A C 1
ATOM 2192 O O . GLU A 1 292 ? 26.916 -4.237 19.521 1.00 20.25 280 GLU A O 1
ATOM 2198 N N . GLU A 1 293 ? 24.664 -3.667 19.649 1.00 18.39 281 GLU A N 1
ATOM 2199 C CA . GLU A 1 293 ? 24.564 -4.139 21.018 1.00 18.66 281 GLU A CA 1
ATOM 2200 C C . GLU A 1 293 ? 24.770 -5.661 21.107 1.00 18.13 281 GLU A C 1
ATOM 2201 O O . GLU A 1 293 ? 24.860 -6.190 22.208 1.00 22.18 281 GLU A O 1
ATOM 2207 N N . SER A 1 294 ? 24.900 -6.349 19.963 1.00 16.34 282 SER A N 1
ATOM 2208 C CA . SER A 1 294 ? 25.174 -7.803 19.993 1.00 18.36 282 SER A CA 1
ATOM 2209 C C . SER A 1 294 ? 26.647 -8.109 20.218 1.00 15.99 282 SER A C 1
ATOM 2210 O O . SER A 1 294 ? 26.996 -9.236 20.540 1.00 16.41 282 SER A O 1
ATOM 2213 N N . ILE A 1 295 ? 27.527 -7.121 20.079 1.00 15.23 283 ILE A N 1
ATOM 2214 C CA . ILE A 1 295 ? 28.955 -7.396 20.265 1.00 14.33 283 ILE A CA 1
ATOM 2215 C C . ILE A 1 295 ? 29.235 -7.562 21.756 1.00 15.05 283 ILE A C 1
ATOM 2216 O O . ILE A 1 295 ? 29.048 -6.636 22.547 1.00 18.83 283 ILE A O 1
ATOM 2221 N N . ALA A 1 296 ? 29.662 -8.764 22.146 1.00 14.97 284 ALA A N 1
ATOM 2222 C CA . ALA A 1 296 ? 30.021 -9.063 23.515 1.00 15.74 284 ALA A CA 1
ATOM 2223 C C . ALA A 1 296 ? 31.551 -9.015 23.729 1.00 14.52 284 ALA A C 1
ATOM 2224 O O . ALA A 1 296 ? 32.017 -8.608 24.798 1.00 15.79 284 ALA A O 1
ATOM 2226 N N . GLU A 1 297 ? 32.321 -9.384 22.708 1.00 15.32 285 GLU A N 1
ATOM 2227 C CA . GLU A 1 297 ? 33.773 -9.316 22.779 1.00 13.69 285 GLU A CA 1
ATOM 2228 C C . GLU A 1 297 ? 34.317 -8.907 21.414 1.00 13.25 285 GLU A C 1
ATOM 2229 O O . GLU A 1 297 ? 33.791 -9.323 20.360 1.00 14.06 285 GLU A O 1
ATOM 2235 N N . ALA A 1 298 ? 35.351 -8.070 21.434 1.00 13.90 286 ALA A N 1
ATOM 2236 C CA . ALA A 1 298 ? 36.019 -7.608 20.219 1.00 13.07 286 ALA A CA 1
ATOM 2237 C C . ALA A 1 298 ? 37.513 -7.868 20.416 1.00 13.09 286 ALA A C 1
ATOM 2238 O O . ALA A 1 298 ? 38.079 -7.502 21.470 1.00 14.18 286 ALA A O 1
ATOM 2240 N N . TRP A 1 299 ? 38.151 -8.470 19.407 1.00 13.46 287 TRP A N 1
ATOM 2241 C CA . TRP A 1 299 ? 39.583 -8.830 19.498 1.00 13.46 287 TRP A CA 1
ATOM 2242 C C . TRP A 1 299 ? 40.345 -8.300 18.315 1.00 13.40 287 TRP A C 1
ATOM 2243 O O . TRP A 1 299 ? 39.883 -8.390 17.172 1.00 13.72 287 TRP A O 1
ATOM 2254 N N . VAL A 1 300 ? 41.554 -7.790 18.577 1.00 14.12 288 VAL A N 1
ATOM 2255 C CA . VAL A 1 300 ? 42.495 -7.509 17.492 1.00 14.49 288 VAL A CA 1
ATOM 2256 C C . VAL A 1 300 ? 43.484 -8.667 17.471 1.00 14.98 288 VAL A C 1
ATOM 2257 O O . VAL A 1 300 ? 44.117 -8.982 18.500 1.00 16.97 288 VAL A O 1
ATOM 2261 N N . THR A 1 301 ? 43.592 -9.311 16.319 1.00 14.55 289 THR A N 1
ATOM 2262 C CA . THR A 1 301 ? 44.464 -10.468 16.210 1.00 15.48 289 THR A CA 1
ATOM 2263 C C . THR A 1 301 ? 45.487 -10.276 15.119 1.00 16.58 289 THR A C 1
ATOM 2264 O O . THR A 1 301 ? 45.213 -9.645 14.090 1.00 18.17 289 THR A O 1
ATOM 2268 N N . ARG A 1 302 ? 46.686 -10.847 15.334 1.00 16.74 290 ARG A N 1
ATOM 2269 C CA . ARG A 1 302 ? 47.745 -10.755 14.345 1.00 17.78 290 ARG A CA 1
ATOM 2270 C C . ARG A 1 302 ? 48.153 -12.191 13.968 1.00 16.74 290 ARG A C 1
ATOM 2271 O O . ARG A 1 302 ? 48.473 -12.973 14.857 1.00 20.48 290 ARG A O 1
ATOM 2279 N N . LYS A 1 303 ? 48.146 -12.502 12.669 1.00 18.05 291 LYS A N 1
ATOM 2280 C CA . LYS A 1 303 ? 48.473 -13.842 12.157 1.00 18.70 291 LYS A CA 1
ATOM 2281 C C . LYS A 1 303 ? 49.480 -13.725 11.020 1.00 23.10 291 LYS A C 1
ATOM 2282 O O . LYS A 1 303 ? 49.430 -12.784 10.231 1.00 19.77 291 LYS A O 1
ATOM 2288 N N . PRO A 1 304 ? 50.401 -14.708 10.914 1.00 20.57 292 PRO A N 1
ATOM 2289 C CA . PRO A 1 304 ? 51.446 -14.610 9.891 1.00 22.02 292 PRO A CA 1
ATOM 2290 C C . PRO A 1 304 ? 50.923 -14.860 8.482 1.00 23.55 292 PRO A C 1
ATOM 2291 O O . PRO A 1 304 ? 49.962 -15.635 8.300 1.00 25.81 292 PRO A O 1
ATOM 2295 N N . THR A 1 305 ? 51.505 -14.175 7.499 1.00 26.20 293 THR A N 1
ATOM 2296 C CA . THR A 1 305 ? 51.358 -14.552 6.094 1.00 30.33 293 THR A CA 1
ATOM 2297 C C . THR A 1 305 ? 52.736 -14.950 5.598 1.00 31.16 293 THR A C 1
ATOM 2298 O O . THR A 1 305 ? 53.712 -14.874 6.344 1.00 30.88 293 THR A O 1
ATOM 2302 N N . SER A 1 306 ? 52.844 -15.287 4.315 1.00 28.86 294 SER A N 1
ATOM 2303 C CA . SER A 1 306 ? 54.135 -15.619 3.760 1.00 31.54 294 SER A CA 1
ATOM 2304 C C . SER A 1 306 ? 55.037 -14.407 3.592 1.00 41.07 294 SER A C 1
ATOM 2305 O O . SER A 1 306 ? 56.229 -14.556 3.311 1.00 56.55 294 SER A O 1
ATOM 2308 N N . ASP A 1 307 ? 54.465 -13.218 3.751 1.00 48.60 295 ASP A N 1
ATOM 2309 C CA . ASP A 1 307 ? 55.181 -11.967 3.525 1.00 50.63 295 ASP A CA 1
ATOM 2310 C C . ASP A 1 307 ? 55.425 -11.166 4.808 1.00 53.37 295 ASP A C 1
ATOM 2311 O O . ASP A 1 307 ? 56.232 -10.240 4.813 1.00 54.39 295 ASP A O 1
ATOM 2313 N N . GLY A 1 308 ? 54.746 -11.532 5.892 1.00 37.31 296 GLY A N 1
ATOM 2314 C CA . GLY A 1 308 ? 54.752 -10.729 7.123 1.00 30.25 296 GLY A CA 1
ATOM 2315 C C . GLY A 1 308 ? 53.669 -11.181 8.082 1.00 30.36 296 GLY A C 1
ATOM 2316 O O . GLY A 1 308 ? 53.519 -12.380 8.359 1.00 33.30 296 GLY A O 1
ATOM 2317 N N . TYR A 1 309 ? 52.921 -10.230 8.609 1.00 21.47 297 TYR A N 1
ATOM 2318 C CA . TYR A 1 309 ? 51.696 -10.553 9.339 1.00 20.94 297 TYR A CA 1
ATOM 2319 C C . TYR A 1 309 ? 50.540 -9.681 8.899 1.00 19.82 297 TYR A C 1
ATOM 2320 O O . TYR A 1 309 ? 50.756 -8.569 8.383 1.00 19.65 297 TYR A O 1
ATOM 2329 N N . VAL A 1 310 ? 49.330 -10.137 9.197 1.00 16.80 298 VAL A N 1
ATOM 2330 C CA . VAL A 1 310 ? 48.123 -9.314 9.003 1.00 16.31 298 VAL A CA 1
ATOM 2331 C C . VAL A 1 310 ? 47.342 -9.212 10.296 1.00 15.30 298 VAL A C 1
ATOM 2332 O O . VAL A 1 310 ? 47.426 -10.065 11.189 1.00 17.48 298 VAL A O 1
ATOM 2336 N N . THR A 1 311 ? 46.500 -8.192 10.340 1.00 15.78 299 THR A N 1
ATOM 2337 C CA . THR A 1 311 ? 45.822 -7.779 11.559 1.00 15.29 299 THR A CA 1
ATOM 2338 C C . THR A 1 311 ? 44.327 -7.750 11.300 1.00 14.65 299 THR A C 1
ATOM 2339 O O . THR A 1 311 ? 43.885 -7.156 10.328 1.00 14.98 299 THR A O 1
ATOM 2343 N N . SER A 1 312 ? 43.561 -8.404 12.171 1.00 14.25 300 SER A N 1
ATOM 2344 C CA . SER A 1 312 ? 42.106 -8.479 12.012 1.00 13.02 300 SER A CA 1
ATOM 2345 C C . SER A 1 312 ? 41.388 -7.921 13.225 1.00 13.31 300 SER A C 1
ATOM 2346 O O . SER A 1 312 ? 41.880 -7.984 14.363 1.00 14.15 300 SER A O 1
ATOM 2349 N N . LEU A 1 313 ? 40.185 -7.385 13.007 1.00 12.59 301 LEU A N 1
ATOM 2350 C CA . LEU A 1 313 ? 39.253 -7.106 14.108 1.00 12.86 301 LEU A CA 1
ATOM 2351 C C . LEU A 1 313 ? 38.166 -8.179 14.059 1.00 12.54 301 LEU A C 1
ATOM 2352 O O . LEU A 1 313 ? 37.500 -8.358 13.028 1.00 12.47 301 LEU A O 1
ATOM 2357 N N . GLU A 1 314 ? 37.997 -8.909 15.158 1.00 12.87 302 GLU A N 1
ATOM 2358 C CA . GLU A 1 314 ? 37.079 -10.060 15.176 1.00 11.69 302 GLU A CA 1
ATOM 2359 C C . GLU A 1 314 ? 36.018 -9.811 16.254 1.00 11.00 302 GLU A C 1
ATOM 2360 O O . GLU A 1 314 ? 36.354 -9.496 17.406 1.00 12.95 302 GLU A O 1
ATOM 2366 N N . LEU A 1 315 ? 34.740 -9.965 15.888 1.00 12.96 303 LEU A N 1
ATOM 2367 C CA A LEU A 1 315 ? 33.649 -9.623 16.794 0.53 12.77 303 LEU A CA 1
ATOM 2368 C CA B LEU A 1 315 ? 33.642 -9.614 16.786 0.47 12.98 303 LEU A CA 1
ATOM 2369 C C . LEU A 1 315 ? 32.820 -10.856 17.135 1.00 12.14 303 LEU A C 1
ATOM 2370 O O . LEU A 1 315 ? 32.480 -11.640 16.236 1.00 13.48 303 LEU A O 1
ATOM 2379 N N . PHE A 1 316 ? 32.433 -10.973 18.404 1.00 13.39 304 PHE A N 1
ATOM 2380 C CA . PHE A 1 316 ? 31.725 -12.161 18.897 1.00 12.89 304 PHE A CA 1
ATOM 2381 C C . PHE A 1 316 ? 30.512 -11.761 19.736 1.00 14.42 304 PHE A C 1
ATOM 2382 O O . PHE A 1 316 ? 30.574 -10.806 20.521 1.00 14.96 304 PHE A O 1
ATOM 2390 N N . ALA A 1 317 ? 29.447 -12.556 19.618 1.00 13.52 305 ALA A N 1
ATOM 2391 C CA . ALA A 1 317 ? 28.253 -12.392 20.439 1.00 15.39 305 ALA A CA 1
ATOM 2392 C C . ALA A 1 317 ? 28.419 -13.157 21.773 1.00 17.22 305 ALA A C 1
ATOM 2393 O O . ALA A 1 317 ? 29.374 -13.902 21.953 1.00 20.69 305 ALA A O 1
ATOM 2395 N N . HIS A 1 318 ? 27.488 -12.960 22.709 1.00 21.62 306 HIS A N 1
ATOM 2396 C CA . HIS A 1 318 ? 27.550 -13.741 23.961 1.00 27.52 306 HIS A CA 1
ATOM 2397 C C . HIS A 1 318 ? 27.589 -15.229 23.804 1.00 29.14 306 HIS A C 1
ATOM 2398 O O . HIS A 1 318 ? 28.247 -15.906 24.586 1.00 31.37 306 HIS A O 1
ATOM 2405 N N . ASP A 1 319 ? 26.844 -15.747 22.835 1.00 26.13 307 ASP A N 1
ATOM 2406 C CA . ASP A 1 319 ? 26.825 -17.205 22.631 1.00 31.17 307 ASP A CA 1
ATOM 2407 C C . ASP A 1 319 ? 28.086 -17.720 21.910 1.00 27.49 307 ASP A C 1
ATOM 2408 O O . ASP A 1 319 ? 28.219 -18.913 21.638 1.00 31.26 307 ASP A O 1
ATOM 2413 N N . GLY A 1 320 ? 28.995 -16.785 21.565 1.00 25.67 308 GLY A N 1
ATOM 2414 C CA . GLY A 1 320 ? 30.245 -17.129 20.904 1.00 25.61 308 GLY A CA 1
ATOM 2415 C C . GLY A 1 320 ? 30.176 -17.092 19.383 1.00 20.00 308 GLY A C 1
ATOM 2416 O O . GLY A 1 320 ? 31.170 -17.401 18.703 1.00 21.73 308 GLY A O 1
ATOM 2417 N N . THR A 1 321 ? 29.022 -16.717 18.838 1.00 18.43 309 THR A N 1
ATOM 2418 C CA . THR A 1 321 ? 28.863 -16.587 17.386 1.00 17.39 309 THR A CA 1
ATOM 2419 C C . THR A 1 321 ? 29.856 -15.553 16.901 1.00 14.85 309 THR A C 1
ATOM 2420 O O . THR A 1 321 ? 29.918 -14.462 17.479 1.00 14.84 309 THR A O 1
ATOM 2424 N N . GLN A 1 322 ? 30.586 -15.862 15.825 1.00 14.84 310 GLN A N 1
ATOM 2425 C CA . GLN A 1 322 ? 31.407 -14.821 15.181 1.00 14.58 310 GLN A CA 1
ATOM 2426 C C . GLN A 1 322 ? 30.465 -13.953 14.369 1.00 14.50 310 GLN A C 1
ATOM 2427 O O . GLN A 1 322 ? 29.864 -14.395 13.395 1.00 16.89 310 GLN A O 1
ATOM 2433 N N . ILE A 1 323 ? 30.327 -12.716 14.774 1.00 12.38 311 ILE A N 1
ATOM 2434 C CA . ILE A 1 323 ? 29.408 -11.776 14.130 1.00 12.46 311 ILE A CA 1
ATOM 2435 C C . ILE A 1 323 ? 29.986 -11.310 12.783 1.00 11.38 311 ILE A C 1
ATOM 2436 O O . ILE A 1 323 ? 29.292 -11.304 11.762 1.00 12.72 311 ILE A O 1
ATOM 2441 N N . ALA A 1 324 ? 31.245 -10.893 12.807 1.00 11.54 312 ALA A N 1
ATOM 2442 C CA . ALA A 1 324 ? 31.916 -10.391 11.609 1.00 12.61 312 ALA A CA 1
ATOM 2443 C C . ALA A 1 324 ? 33.426 -10.349 11.881 1.00 12.83 312 ALA A C 1
ATOM 2444 O O . ALA A 1 324 ? 33.870 -10.423 13.035 1.00 13.01 312 ALA A O 1
ATOM 2446 N N . GLN A 1 325 ? 34.194 -10.226 10.809 1.00 12.17 313 GLN A N 1
ATOM 2447 C CA . GLN A 1 325 ? 35.627 -10.038 10.925 1.00 12.85 313 GLN A CA 1
ATOM 2448 C C . GLN A 1 325 ? 36.040 -9.036 9.874 1.00 12.15 313 GLN A C 1
ATOM 2449 O O . GLN A 1 325 ? 35.515 -9.064 8.758 1.00 12.72 313 GLN A O 1
ATOM 2455 N N . LEU A 1 326 ? 37.014 -8.172 10.215 1.00 12.19 314 LEU A N 1
ATOM 2456 C CA . LEU A 1 326 ? 37.521 -7.173 9.281 1.00 12.45 314 LEU A CA 1
ATOM 2457 C C . LEU A 1 326 ? 39.032 -7.329 9.113 1.00 12.16 314 LEU A C 1
ATOM 2458 O O . LEU A 1 326 ? 39.740 -7.639 10.071 1.00 13.84 314 LEU A O 1
ATOM 2463 N N . TYR A 1 327 ? 39.488 -7.022 7.896 1.00 13.06 315 TYR A N 1
ATOM 2464 C CA . TYR A 1 327 ? 40.907 -6.920 7.554 1.00 12.53 315 TYR A CA 1
ATOM 2465 C C . TYR A 1 327 ? 41.064 -5.700 6.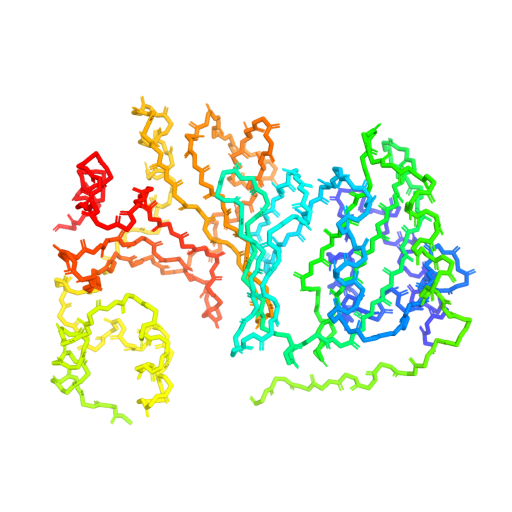665 1.00 13.26 315 TYR A C 1
ATOM 2466 O O . TYR A 1 327 ? 40.087 -5.117 6.190 1.00 13.74 315 TYR A O 1
ATOM 2475 N N . GLY A 1 328 ? 42.315 -5.310 6.413 1.00 13.37 316 GLY A N 1
ATOM 2476 C CA . GLY A 1 328 ? 42.589 -4.410 5.286 1.00 14.40 316 GLY A CA 1
ATOM 2477 C C . GLY A 1 328 ? 42.560 -5.186 3.993 1.00 14.83 316 GLY A C 1
ATOM 2478 O O . GLY A 1 328 ? 42.793 -6.409 3.983 1.00 15.11 316 GLY A O 1
ATOM 2479 N N . GLN A 1 329 ? 42.373 -4.497 2.872 1.00 14.92 317 GLN A N 1
ATOM 2480 C CA . GLN A 1 329 ? 42.544 -5.154 1.573 1.00 14.28 317 GLN A CA 1
ATOM 2481 C C . GLN A 1 329 ? 44.009 -5.560 1.406 1.00 15.45 317 GLN A C 1
ATOM 2482 O O . GLN A 1 329 ? 44.913 -4.810 1.760 1.00 17.87 317 GLN A O 1
ATOM 2488 N N . ARG A 1 330 ? 44.242 -6.736 0.837 1.00 14.43 318 ARG A N 1
ATOM 2489 C CA . ARG A 1 330 ? 45.647 -7.165 0.597 1.00 16.87 318 ARG A CA 1
ATOM 2490 C C . ARG A 1 330 ? 45.717 -8.182 -0.517 1.00 22.79 318 ARG A C 1
ATOM 2491 O O . ARG A 1 330 ? 44.887 -9.084 -0.574 1.00 20.77 318 ARG A O 1
ATOM 2499 N N . THR A 1 331 ? 46.658 -7.967 -1.428 1.00 29.42 319 THR A N 1
ATOM 2500 C CA . THR A 1 331 ? 46.959 -8.879 -2.519 1.00 36.05 319 THR A CA 1
ATOM 2501 C C . THR A 1 331 ? 48.225 -9.733 -2.178 1.00 32.30 319 THR A C 1
ATOM 2502 O O . THR A 1 331 ? 49.080 -9.286 -1.459 1.00 30.02 319 THR A O 1
ATOM 2506 N N . GLU A 1 332 ? 48.150 -11.011 -2.556 1.00 34.81 320 GLU A N 1
ATOM 2507 C CA . GLU A 1 332 ? 49.224 -11.949 -2.341 1.00 30.81 320 GLU A CA 1
ATOM 2508 C C . GLU A 1 332 ? 50.524 -11.264 -2.750 1.00 29.45 320 GLU A C 1
ATOM 2509 O O . GLU A 1 332 ? 50.621 -10.690 -3.834 1.00 34.44 320 GLU A O 1
ATOM 2511 N N . GLY A 1 333 ? 51.513 -11.293 -1.866 1.00 30.90 321 GLY A N 1
ATOM 2512 C CA . GLY A 1 333 ? 52.809 -10.707 -2.177 1.00 29.52 321 GLY A CA 1
ATOM 2513 C C . GLY A 1 333 ? 53.011 -9.311 -1.613 1.00 25.66 321 GLY A C 1
ATOM 2514 O O . GLY A 1 333 ? 54.132 -8.789 -1.613 1.00 31.50 321 GLY A O 1
ATOM 2515 N N . GLU A 1 334 ? 51.928 -8.686 -1.158 1.00 22.02 322 GLU A N 1
ATOM 2516 C CA A GLU A 1 334 ? 51.967 -7.345 -0.571 0.48 20.47 322 GLU A CA 1
ATOM 2517 C CA B GLU A 1 334 ? 52.033 -7.346 -0.597 0.52 22.03 322 GLU A CA 1
ATOM 2518 C C . GLU A 1 334 ? 52.027 -7.397 0.930 1.00 22.01 322 GLU A C 1
ATOM 2519 O O . GLU A 1 334 ? 51.444 -8.302 1.541 1.00 25.30 322 GLU A O 1
ATOM 2530 N N . GLN A 1 335 ? 52.667 -6.399 1.518 1.00 21.12 323 GLN A N 1
ATOM 2531 C CA . GLN A 1 335 ? 52.588 -6.137 2.949 1.00 23.56 323 GLN A CA 1
ATOM 2532 C C . GLN A 1 335 ? 51.191 -5.630 3.303 1.00 18.92 323 GLN A C 1
ATOM 2533 O O . GLN A 1 335 ? 50.481 -5.036 2.472 1.00 20.90 323 GLN A O 1
ATOM 2539 N N . GLU A 1 336 ? 50.836 -5.798 4.556 1.00 18.07 324 GLU A N 1
ATOM 2540 C CA . GLU A 1 336 ? 49.588 -5.267 5.068 1.00 19.00 324 GLU A CA 1
ATOM 2541 C C . GLU A 1 336 ? 49.509 -3.767 4.816 1.00 19.75 324 GLU A C 1
ATOM 2542 O O . GLU A 1 336 ? 50.511 -3.033 4.901 1.00 19.73 324 GLU A O 1
ATOM 2548 N N . GLN A 1 337 ? 48.302 -3.322 4.482 1.00 16.98 325 GLN A N 1
ATOM 2549 C CA . GLN A 1 337 ? 48.053 -1.914 4.180 1.00 18.21 325 GLN A CA 1
ATOM 2550 C C . GLN A 1 337 ? 48.409 -1.020 5.367 1.00 18.47 325 GLN A C 1
ATOM 2551 O O . GLN A 1 337 ? 47.999 -1.278 6.505 1.00 17.26 325 GLN A O 1
ATOM 2557 N N . ALA A 1 338 ? 49.146 0.063 5.093 1.00 19.58 326 ALA A N 1
ATOM 2558 C CA . ALA A 1 338 ? 49.623 0.939 6.162 1.00 19.86 326 ALA A CA 1
ATOM 2559 C C . ALA A 1 338 ? 48.464 1.632 6.905 1.00 18.28 326 ALA A C 1
ATOM 2560 O O . ALA A 1 338 ? 48.479 1.746 8.135 1.00 19.89 326 ALA A O 1
ATOM 2562 N N . GLN A 1 339 ? 47.478 2.130 6.161 1.00 19.89 327 GLN A N 1
ATOM 2563 C CA . GLN A 1 339 ? 46.410 2.892 6.804 1.00 19.81 327 GLN A CA 1
ATOM 2564 C C . GLN A 1 339 ? 45.587 2.025 7.732 1.00 18.83 327 GLN A C 1
ATOM 2565 O O . GLN A 1 339 ? 45.330 2.406 8.869 1.00 17.76 327 GLN A O 1
ATOM 2571 N N . TRP A 1 340 ? 45.273 0.806 7.277 1.00 17.88 328 TRP A N 1
ATOM 2572 C CA . TRP A 1 340 ? 44.588 -0.169 8.121 1.00 16.64 328 TRP A CA 1
ATOM 2573 C C . TRP A 1 340 ? 45.354 -0.412 9.432 1.00 17.41 328 TRP A C 1
ATOM 2574 O O . TRP A 1 340 ? 44.750 -0.425 10.512 1.00 15.77 328 TRP A O 1
ATOM 2585 N N . ARG A 1 341 ? 46.675 -0.658 9.335 1.00 17.79 329 ARG A N 1
ATOM 2586 C CA . ARG A 1 341 ? 47.451 -0.843 10.576 1.00 19.10 329 ARG A CA 1
ATOM 2587 C C . ARG A 1 341 ? 47.312 0.333 11.534 1.00 19.70 329 ARG A C 1
ATOM 2588 O O . ARG A 1 341 ? 47.253 0.162 12.768 1.00 21.36 329 ARG A O 1
ATOM 2596 N N . LYS A 1 342 ? 47.408 1.531 10.970 1.00 19.87 330 LYS A N 1
ATOM 2597 C CA . LYS A 1 342 ? 47.281 2.729 11.788 1.00 21.95 330 LYS A CA 1
ATOM 2598 C C . LYS A 1 342 ? 45.901 2.787 12.454 1.00 21.19 330 LYS A C 1
ATOM 2599 O O . LYS A 1 342 ? 45.788 3.115 13.632 1.00 22.60 330 LYS A O 1
ATOM 2605 N N . GLN A 1 343 ? 44.848 2.462 11.715 1.00 18.33 331 GLN A N 1
ATOM 2606 C CA . GLN A 1 343 ? 43.499 2.501 12.292 1.00 18.08 331 GLN A CA 1
ATOM 2607 C C . GLN A 1 343 ? 43.367 1.495 13.437 1.00 18.74 331 GLN A C 1
ATOM 2608 O O . GLN A 1 343 ? 42.815 1.795 14.495 1.00 19.27 331 GLN A O 1
ATOM 2614 N N . ILE A 1 344 ? 43.870 0.285 13.220 1.00 18.00 332 ILE A N 1
ATOM 2615 C CA . ILE A 1 344 ? 43.808 -0.739 14.281 1.00 19.51 332 ILE A CA 1
ATOM 2616 C C . ILE A 1 344 ? 44.644 -0.322 15.497 1.00 18.87 332 ILE A C 1
ATOM 2617 O O . ILE A 1 344 ? 44.221 -0.543 16.642 1.00 19.96 332 ILE A O 1
ATOM 2622 N N . ALA A 1 345 ? 45.827 0.267 15.253 1.00 20.33 333 ALA A N 1
ATOM 2623 C CA . ALA A 1 345 ? 46.702 0.664 16.368 1.00 23.97 333 ALA A CA 1
ATOM 2624 C C . ALA A 1 345 ? 45.985 1.600 17.325 1.00 23.53 333 ALA A C 1
ATOM 2625 O O . ALA A 1 345 ? 46.217 1.579 18.538 1.00 25.63 333 ALA A O 1
ATOM 2627 N N . SER A 1 346 ? 45.067 2.392 16.785 1.00 22.91 334 SER A N 1
ATOM 2628 C CA A SER A 1 346 ? 44.295 3.340 17.576 0.47 24.19 334 SER A CA 1
ATOM 2629 C CA B SER A 1 346 ? 44.332 3.343 17.596 0.53 23.69 334 SER A CA 1
ATOM 2630 C C . SER A 1 346 ? 43.409 2.642 18.600 1.00 24.63 334 SER A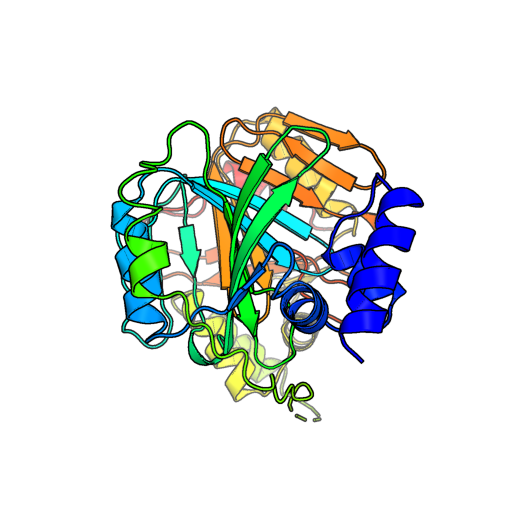 C 1
ATOM 2631 O O . SER A 1 346 ? 42.956 3.269 19.561 1.00 29.73 334 SER A O 1
ATOM 2636 N N . LEU A 1 347 ? 43.162 1.342 18.398 1.00 22.83 335 LEU A N 1
ATOM 2637 C CA . LEU A 1 347 ? 42.268 0.594 19.294 1.00 21.75 335 LEU A CA 1
ATOM 2638 C C . LEU A 1 347 ? 42.991 -0.022 20.485 1.00 22.56 335 LEU A C 1
ATOM 2639 O O . LEU A 1 347 ? 42.352 -0.461 21.440 1.00 24.92 335 LEU A O 1
ATOM 2644 N N . ILE A 1 348 ? 44.317 -0.152 20.386 1.00 26.89 336 ILE A N 1
ATOM 2645 C CA . ILE A 1 348 ? 45.042 -0.967 21.355 1.00 26.69 336 ILE A CA 1
ATOM 2646 C C . ILE A 1 348 ? 45.265 -0.177 22.632 1.00 34.02 336 ILE A C 1
ATOM 2647 O O . ILE A 1 348 ? 45.774 0.950 22.578 1.00 37.21 336 ILE A O 1
ATOM 2652 N N . PRO A 1 349 ? 44.849 -0.741 23.791 1.00 29.53 337 PRO A N 1
ATOM 2653 C CA . PRO A 1 349 ? 44.978 0.001 25.055 1.00 38.72 337 PRO A CA 1
ATOM 2654 C C . PRO A 1 349 ? 46.389 0.530 25.292 1.00 49.77 337 PRO A C 1
ATOM 2655 O O . PRO A 1 349 ? 47.361 -0.180 25.031 1.00 46.77 337 PRO A O 1
#

Foldseek 3Di:
DLLVLQVQLVVVCVVCVPDDLCVSCVVVVHFSLSNLLSCPVPFKFWWDDDPVVLLVLQQVFWWWWKWFADPFKIKIFIGGQDPWDPPDCWTWRPDAQGWTKIFNPVFWATKMWGFDQGPVGTKIWIWIAGLQRYTFMIITDDPPTNVVSVVVSCVVITDRDSDDSNHDDDDDDQLVVLQVVQQVDAAPVCVVVSCVVRVHAPVRNLVSYDQQFKNWFDLCLVVLLLVLQCVVQFWKKKWHGDPTMITIHIGGQPDWDDDDQWIWGDDPGMIMTGNSVQFPIWMWGWGHHNQGIWIKIWTAGPVGDTRMMMTGDDDPPDDGDPSRVVSVVVGHD

Nearest PDB structures (foldseek):
  4cdp-assembly1_A  TM=1.003E+00  e=1.076E-71  Escherichia coli O157:H7
  1u9t-assembly1_A-2  TM=9.619E-01  e=2.651E-61  Escherichia coli O157:H7 str. EDL933
  2j0p-assembly1_A  TM=9.806E-01  e=1.327E-54  Yersinia enterocolitica
  7qxv-assembly1_A  TM=9.755E-01  e=1.186E-54  Yersinia enterocolitica
  2j0r-assembly1_A  TM=9.775E-01  e=1.860E-54  Yersinia enterocolitica

Organism: Escherichia coli O157:H7 (NCBI:txid83334)

Sequence (333 aa):
GSMNHYTRWLELKEQNPGKYARDIAGLMNIREAELAFARVTHDAWRMHHGDIREILAALESVGETKCICRNEYAVHEQVGTFTNNQHLNGHAGLILNPRALDLRLLFLNQWASVFHIKENTARGERQSIQFFDHQGDALLKVYATDNTDMAAWSSELLARFITDDENTPLELKAVDRADATVVEQEWRAMTDVHQFFTLLKRHNLTRQQAFNLVADDLACKVSNSALAQILESAQQDGNEIMVFVGNRGCVQIFTGVVEKVVPMKGWLNIFNPTFTLHLLEESIAEAWVTRKPTSDGYVTSLELLFAHDGTQIAQLYGQRTEGEEQEQAQWRKQIASSLIP

B-factor: mean 24.13, std 11.33, range [11.0, 93.13]

Secondary structure (DSSP, 8-state):
-HHHHHHHHHHHHHH-TT--HHHHHHHTTS-HHHHHHHHBTTTEEEE-S-HHHHHHHHGGG--EEEEEE-SSEEEEEEE---SEE-SSSSEEE--TTS--EEE-GGGEEEEEEEEE--TTS-EEEEEEEETTS-EEEEEEE-TTS-HHHHHHHHHHHB-S--------------HHHHHHHHHH-SSGGGHHHHHHHTT--HHHHHHHS-TTTEEEE-TTHHHHHHHHHHHH---EEEEEEETTEEEEEEE----EEEETTEEEEE-SSEEEEE-GGG--EEEEEEEE-SSSEEEEEEEE-TT--EEEEEEE---TTPPPPHHHHHHHHTT--